Protein AF-A0AA36EX21-F1 (afdb_monomer)

Sequence (220 aa):
MLARSVGDKVACRFPEVSVANHKTIRIAELQQPGSLLVAGTITVASTYAMEAPSMSSNMPIEITSHKEKVPVLKLVNLSKMLYFSVYNYFLAVVLYLITTKCSTTFAPGIVPVRCLQCLCDIETSCKPADCYGGDGPITCGYFHISKAFYDACGSPENSWQQCAKDKYCSSKCIHNYMNKYIYKCFEPNCLNFARLHHGGPSGCSNPNTLLFALRYLKIT

Secondary structure (DSSP, 8-state):
-PPPP--------PPP-----SS---------S--------------------------------------GGGHHHHHHHHHHHHHHHHHHHHHHHHHTS---SPPPSSS-HHHHHHHHHHHHSSS-PPPB-SSS--EETTTTEEHHHHHHTT--SS-HHHHHHSHHHHHHHHHHHHHHHGGGSSSS-HHHHHHHHHHGGGTTT-GGGHHHHHGGG---

Organism: Octopus vulgaris (NCBI:txid6645)

Mean predicted aligned error: 16.93 Å

Radius of gyration: 31.19 Å; Cα contacts (8 Å, |Δi|>4): 212; chains: 1; bounding box: 98×42×65 Å

Structure (mmCIF, N/CA/C/O backbone):
data_AF-A0AA36EX21-F1
#
_entry.id   AF-A0AA36EX21-F1
#
loop_
_atom_site.group_PDB
_atom_site.id
_atom_site.type_symbol
_atom_site.label_atom_id
_atom_site.label_alt_id
_atom_site.label_comp_id
_atom_site.label_asym_id
_atom_site.label_entity_id
_atom_site.label_seq_id
_atom_site.pdbx_PDB_ins_code
_atom_site.Cartn_x
_atom_site.Cartn_y
_atom_site.Cartn_z
_atom_site.occupancy
_atom_site.B_iso_or_equiv
_atom_site.auth_seq_id
_atom_site.auth_comp_id
_atom_site.auth_asym_id
_atom_site.auth_atom_id
_atom_site.pdbx_PDB_model_num
ATOM 1 N N . MET A 1 1 ? 19.323 -12.724 28.137 1.00 30.59 1 MET A N 1
ATOM 2 C CA . MET A 1 1 ? 18.515 -13.568 27.231 1.00 30.59 1 MET A CA 1
ATOM 3 C C . MET A 1 1 ? 17.052 -13.240 27.485 1.00 30.59 1 MET A C 1
ATOM 5 O O . MET A 1 1 ? 16.530 -13.641 28.512 1.00 30.59 1 MET A O 1
ATOM 9 N N . LEU A 1 2 ? 16.429 -12.416 26.639 1.00 31.28 2 LEU A N 1
ATOM 10 C CA . LEU A 1 2 ? 15.016 -12.043 26.776 1.00 31.28 2 LEU A CA 1
ATOM 11 C C . LEU A 1 2 ? 14.193 -12.853 25.775 1.00 31.28 2 LEU A C 1
ATOM 13 O O . LEU A 1 2 ? 14.456 -12.822 24.572 1.00 31.28 2 LEU A O 1
ATOM 17 N N . ALA A 1 3 ? 13.235 -13.606 26.310 1.00 28.31 3 ALA A N 1
ATOM 18 C CA . ALA A 1 3 ? 12.306 -14.448 25.580 1.00 28.31 3 ALA A CA 1
ATOM 19 C C . ALA A 1 3 ? 11.463 -13.610 24.605 1.00 28.31 3 ALA A C 1
ATOM 21 O O . ALA A 1 3 ? 10.774 -12.671 25.004 1.00 28.31 3 ALA A O 1
ATOM 22 N N . ARG A 1 4 ? 11.509 -13.953 23.313 1.00 34.44 4 ARG A N 1
ATOM 23 C CA . ARG A 1 4 ? 10.543 -13.460 22.327 1.00 34.44 4 ARG A CA 1
ATOM 24 C C . ARG A 1 4 ? 9.259 -14.268 22.489 1.00 34.44 4 ARG A C 1
ATOM 26 O O . ARG A 1 4 ? 9.266 -15.475 22.275 1.00 34.44 4 ARG A O 1
ATOM 33 N N . SER A 1 5 ? 8.184 -13.582 22.867 1.00 32.38 5 SER A N 1
ATOM 34 C CA . SER A 1 5 ? 6.819 -14.103 22.823 1.00 32.38 5 SER A CA 1
ATOM 35 C C . SER A 1 5 ? 6.514 -14.625 21.415 1.00 32.38 5 SER A C 1
ATOM 37 O O . SER A 1 5 ? 6.582 -13.879 20.433 1.00 32.38 5 SER A O 1
ATOM 39 N N . VAL A 1 6 ? 6.235 -15.924 21.325 1.00 39.34 6 VAL A N 1
ATOM 40 C CA . VAL A 1 6 ? 5.722 -16.598 20.132 1.00 39.34 6 VAL A CA 1
ATOM 41 C C . VAL A 1 6 ? 4.230 -16.284 20.073 1.00 39.34 6 VAL A C 1
ATOM 43 O O . VAL A 1 6 ? 3.405 -17.039 20.570 1.00 39.34 6 VAL A O 1
ATOM 46 N N . GLY A 1 7 ? 3.892 -15.109 19.545 1.00 37.91 7 GLY A N 1
ATOM 47 C CA . GLY A 1 7 ? 2.540 -14.855 19.057 1.00 37.91 7 GLY A CA 1
ATOM 48 C C . GLY A 1 7 ? 2.347 -15.632 17.761 1.00 37.91 7 GLY A C 1
ATOM 49 O O . GLY A 1 7 ? 3.245 -15.613 16.915 1.00 37.91 7 GLY A O 1
ATOM 50 N N . ASP A 1 8 ? 1.218 -16.325 17.642 1.00 37.97 8 ASP A N 1
ATOM 51 C CA . ASP A 1 8 ? 0.809 -17.151 16.505 1.00 37.97 8 ASP A CA 1
ATOM 52 C C . ASP A 1 8 ? 1.097 -16.463 15.164 1.00 37.97 8 ASP A C 1
ATOM 54 O O . ASP A 1 8 ? 0.325 -15.642 14.664 1.00 37.97 8 ASP A O 1
ATOM 58 N N . LYS A 1 9 ? 2.249 -16.779 14.566 1.00 42.06 9 LYS A N 1
ATOM 59 C CA . LYS A 1 9 ? 2.570 -16.334 13.216 1.00 42.06 9 LYS A CA 1
ATOM 60 C C . LYS A 1 9 ? 1.681 -17.130 12.280 1.00 42.06 9 LYS A C 1
ATOM 62 O O . LYS A 1 9 ? 1.929 -18.310 12.046 1.00 42.06 9 LYS A O 1
ATOM 67 N N . VAL A 1 10 ? 0.651 -16.485 11.740 1.00 50.31 10 VAL A N 1
ATOM 68 C CA . VAL A 1 10 ? -0.082 -17.003 10.585 1.00 50.31 10 VAL A CA 1
ATOM 69 C C . VAL A 1 10 ? 0.952 -17.242 9.488 1.00 50.31 10 VAL A C 1
ATOM 71 O O . VAL A 1 10 ? 1.468 -16.306 8.884 1.00 50.31 10 VAL A O 1
ATOM 74 N N . ALA A 1 11 ? 1.322 -18.505 9.277 1.00 52.50 11 ALA A N 1
ATOM 75 C CA . ALA A 1 11 ? 2.324 -18.863 8.290 1.00 52.50 11 ALA A CA 1
ATOM 76 C C . ALA A 1 11 ? 1.851 -18.382 6.912 1.00 52.50 11 ALA A C 1
ATOM 78 O O . ALA A 1 11 ? 0.742 -18.705 6.471 1.00 52.50 11 ALA A O 1
ATOM 79 N N . CYS A 1 12 ? 2.699 -17.647 6.195 1.00 59.25 12 CYS A N 1
ATOM 80 C CA . CYS A 1 12 ? 2.412 -17.115 4.857 1.00 59.25 12 CYS A CA 1
ATOM 81 C C . CYS A 1 12 ? 2.381 -18.182 3.749 1.00 59.25 12 CYS A C 1
ATOM 83 O O . CYS A 1 12 ? 2.417 -17.876 2.560 1.00 59.25 12 CYS A O 1
ATOM 85 N N . ARG A 1 13 ? 2.284 -19.459 4.128 1.00 49.59 13 ARG A N 1
ATOM 86 C CA . ARG A 1 13 ? 2.337 -20.604 3.226 1.00 49.59 13 ARG A CA 1
ATOM 87 C C . ARG A 1 13 ? 1.020 -20.814 2.486 1.00 49.59 13 ARG A C 1
ATOM 89 O O . ARG A 1 13 ? 0.101 -21.445 3.011 1.00 49.59 13 ARG A O 1
ATOM 96 N N . PHE A 1 14 ? 0.915 -20.318 1.262 1.00 52.72 14 PHE A N 1
ATOM 97 C CA . PHE A 1 14 ? -0.187 -20.693 0.376 1.00 52.72 14 PHE A CA 1
ATOM 98 C C . PHE A 1 14 ? -0.118 -22.199 0.056 1.00 52.72 14 PHE A C 1
ATOM 100 O O . PHE A 1 14 ? 0.988 -22.706 -0.144 1.00 52.72 14 PHE A O 1
ATOM 107 N N . PRO A 1 15 ? -1.249 -22.933 0.038 1.00 45.47 15 PRO A N 1
ATOM 108 C CA . PRO A 1 15 ? -1.263 -24.241 -0.604 1.00 45.47 15 PRO A CA 1
ATOM 109 C C . PRO A 1 15 ? -0.895 -24.044 -2.079 1.00 45.47 15 PRO A C 1
ATOM 111 O O . PRO A 1 15 ? -1.308 -23.056 -2.690 1.00 45.47 15 PRO A O 1
ATOM 114 N N . GLU A 1 16 ? -0.077 -24.945 -2.620 1.00 39.97 16 GLU A N 1
ATOM 115 C CA . GLU A 1 16 ? 0.298 -24.932 -4.031 1.00 39.97 16 GLU A CA 1
ATOM 116 C C . GLU A 1 16 ? -0.963 -24.826 -4.894 1.00 39.97 16 GLU A C 1
ATOM 118 O O . GLU A 1 16 ? -1.904 -25.613 -4.754 1.00 39.97 16 GLU A O 1
ATOM 123 N N . VAL A 1 17 ? -0.997 -23.831 -5.781 1.00 41.34 17 VAL A N 1
ATOM 124 C CA . VAL A 1 17 ? -2.005 -23.772 -6.835 1.00 41.34 17 VAL A CA 1
ATOM 125 C C . VAL A 1 17 ? -1.695 -24.936 -7.769 1.00 41.34 17 VAL A C 1
ATOM 127 O O . VAL A 1 17 ? -0.800 -24.851 -8.605 1.00 41.34 17 VAL A O 1
ATOM 130 N N . SER A 1 18 ? -2.407 -26.051 -7.602 1.00 31.53 18 SER A N 1
ATOM 131 C CA . SER A 1 18 ? -2.458 -27.081 -8.633 1.00 31.53 18 SER A CA 1
ATOM 132 C C . SER A 1 18 ? -3.037 -26.434 -9.883 1.00 31.53 18 SER A C 1
ATOM 134 O O . SER A 1 18 ? -4.201 -26.034 -9.902 1.00 31.53 18 SER A O 1
ATOM 136 N N . VAL A 1 19 ? -2.209 -26.299 -10.917 1.00 37.47 19 VAL A N 1
ATOM 137 C CA . VAL A 1 19 ? -2.640 -25.921 -12.262 1.00 37.47 19 VAL A CA 1
ATOM 138 C C . VAL A 1 19 ? -3.542 -27.045 -12.771 1.00 37.47 19 VAL A C 1
ATOM 140 O O . VAL A 1 19 ? -3.084 -28.029 -13.347 1.00 37.47 19 VAL A O 1
ATOM 143 N N . ALA A 1 20 ? -4.839 -26.943 -12.486 1.00 35.56 20 ALA A N 1
ATOM 144 C CA . ALA A 1 20 ? -5.837 -27.822 -13.064 1.00 35.56 20 ALA A CA 1
ATOM 145 C C . ALA A 1 20 ? -6.013 -27.422 -14.531 1.00 35.56 20 ALA A C 1
ATOM 147 O O . ALA A 1 20 ? -6.373 -26.289 -14.852 1.00 35.56 20 ALA A O 1
ATOM 148 N N . ASN A 1 21 ? -5.709 -28.370 -15.413 1.00 34.56 21 ASN A N 1
ATOM 149 C CA . ASN A 1 21 ? -5.856 -28.241 -16.851 1.00 34.56 21 ASN A CA 1
ATOM 150 C C . ASN A 1 21 ? -7.225 -27.672 -17.250 1.00 34.56 21 ASN A C 1
ATOM 152 O O . ASN A 1 21 ? -8.275 -28.021 -16.716 1.00 34.56 21 ASN A O 1
ATOM 156 N N . HIS A 1 22 ? -7.164 -26.812 -18.256 1.00 45.03 22 HIS A N 1
ATOM 157 C CA . HIS A 1 22 ? -8.245 -26.112 -18.926 1.00 45.03 22 HIS A CA 1
ATOM 158 C C . HIS A 1 22 ? -9.443 -27.022 -19.274 1.00 45.03 22 HIS A C 1
ATOM 160 O O . HIS A 1 22 ? -9.443 -27.662 -20.324 1.00 45.03 22 HIS A O 1
ATOM 166 N N . LYS A 1 23 ? -10.489 -27.060 -18.433 1.00 42.84 23 LYS A N 1
ATOM 167 C CA . LYS A 1 23 ? -11.890 -27.295 -18.843 1.00 42.84 23 LYS A CA 1
ATOM 168 C C . LYS A 1 23 ? -12.862 -27.110 -17.671 1.00 42.84 23 LYS A C 1
ATOM 170 O O . LYS A 1 23 ? -12.904 -27.912 -16.748 1.00 42.84 23 LYS A O 1
ATOM 175 N N . THR A 1 24 ? -13.734 -26.113 -17.824 1.00 33.34 24 THR A N 1
ATOM 176 C CA . THR A 1 24 ? -14.962 -25.865 -17.042 1.00 33.34 24 THR A CA 1
ATOM 177 C C . THR A 1 24 ? -14.760 -25.205 -15.675 1.00 33.34 24 THR A C 1
ATOM 179 O O . THR A 1 24 ? -14.586 -25.860 -14.653 1.00 33.34 24 THR A O 1
ATOM 182 N N . ILE A 1 25 ? -14.895 -23.877 -15.651 1.00 30.78 25 ILE A N 1
ATOM 183 C CA . ILE A 1 25 ? -15.153 -23.116 -14.425 1.00 30.78 25 ILE A CA 1
ATOM 184 C C . ILE A 1 25 ? -16.620 -23.360 -14.052 1.00 30.78 25 ILE A C 1
ATOM 186 O O . ILE A 1 25 ? -17.522 -22.816 -14.686 1.00 30.78 25 ILE A O 1
ATOM 190 N N . ARG A 1 26 ? -16.874 -24.188 -13.033 1.00 34.84 26 ARG A N 1
ATOM 191 C CA . ARG A 1 26 ? -18.088 -24.039 -12.223 1.00 34.84 26 ARG A CA 1
ATOM 192 C C . ARG A 1 26 ? -17.761 -23.050 -11.115 1.00 34.84 26 ARG A C 1
ATOM 194 O O . ARG A 1 26 ? -16.785 -23.234 -10.393 1.00 34.84 26 ARG A O 1
ATOM 201 N N . ILE A 1 27 ? -18.566 -22.001 -11.016 1.00 35.75 27 ILE A N 1
ATOM 202 C CA . ILE A 1 27 ? -18.523 -21.044 -9.916 1.00 35.75 27 ILE A CA 1
ATOM 203 C C . ILE A 1 27 ? -18.909 -21.832 -8.661 1.00 35.75 27 ILE A C 1
ATOM 205 O O . ILE A 1 27 ? -20.061 -22.231 -8.509 1.00 35.75 27 ILE A O 1
ATOM 209 N N . ALA A 1 28 ? -17.926 -22.148 -7.820 1.00 36.38 28 ALA A N 1
ATOM 210 C CA . ALA A 1 28 ? -18.184 -22.663 -6.488 1.00 36.38 28 ALA A CA 1
ATOM 211 C C . ALA A 1 28 ? -18.550 -21.470 -5.604 1.00 36.38 28 ALA A C 1
ATOM 213 O O . ALA A 1 28 ? -17.728 -20.600 -5.319 1.00 36.38 28 ALA A O 1
ATOM 214 N N . GLU A 1 29 ? -19.822 -21.432 -5.240 1.00 36.56 29 GLU A N 1
ATOM 215 C CA . GLU A 1 29 ? -20.428 -20.507 -4.301 1.00 36.56 29 GLU A CA 1
ATOM 216 C C . GLU A 1 29 ? -19.738 -20.634 -2.935 1.00 36.56 29 GLU A C 1
ATOM 218 O O . GLU A 1 29 ? -19.872 -21.637 -2.234 1.00 36.56 29 GLU A O 1
ATOM 223 N N . LEU A 1 30 ? -18.946 -19.624 -2.565 1.00 36.34 30 LEU A N 1
ATOM 224 C CA . LEU A 1 30 ? -18.442 -19.474 -1.202 1.00 36.34 30 LEU A CA 1
ATOM 225 C C . LEU A 1 30 ? -19.582 -18.936 -0.337 1.00 36.34 30 LEU A C 1
ATOM 227 O O . LEU A 1 30 ? -19.727 -17.734 -0.125 1.00 36.34 30 LEU A O 1
ATOM 231 N N . GLN A 1 31 ? -20.399 -19.865 0.146 1.00 31.84 31 GLN A N 1
ATOM 232 C CA . GLN A 1 31 ? -21.401 -19.629 1.171 1.00 31.84 31 GLN A CA 1
ATOM 233 C C . GLN A 1 31 ? -20.703 -19.221 2.475 1.00 31.84 31 GLN A C 1
ATOM 235 O O . GLN A 1 31 ? -20.061 -20.034 3.141 1.00 31.84 31 GLN A O 1
ATOM 240 N N . GLN A 1 32 ? -20.803 -17.941 2.835 1.00 37.25 32 GLN A N 1
ATOM 241 C CA . GLN A 1 32 ? -20.424 -17.466 4.164 1.00 37.25 32 GLN A CA 1
ATOM 242 C C . GLN A 1 32 ? -21.483 -17.927 5.183 1.00 37.25 32 GLN A C 1
ATOM 244 O O . GLN A 1 32 ? -22.674 -17.694 4.959 1.00 37.25 32 GLN A O 1
ATOM 249 N N . PRO A 1 33 ? -21.107 -18.559 6.309 1.00 36.28 33 PRO A N 1
ATOM 250 C CA . PRO A 1 33 ? -22.052 -18.859 7.372 1.00 36.28 33 PRO A CA 1
ATOM 251 C C . PRO A 1 33 ? -22.258 -17.615 8.246 1.00 36.28 33 PRO A C 1
ATOM 253 O O . PRO A 1 33 ? -21.310 -17.106 8.840 1.00 36.28 33 PRO A O 1
ATOM 256 N N . GLY A 1 34 ? -23.506 -17.155 8.363 1.00 42.19 34 GLY A N 1
ATOM 257 C CA . GLY A 1 34 ? -23.911 -16.225 9.423 1.00 42.19 34 GLY A CA 1
ATOM 258 C C . GLY A 1 34 ? -24.397 -14.854 8.958 1.00 42.19 34 GLY A C 1
ATOM 259 O O . GLY A 1 34 ? -23.843 -13.831 9.342 1.00 42.19 34 GLY A O 1
ATOM 260 N N . SER A 1 35 ? -25.486 -14.809 8.194 1.00 34.72 35 SER A N 1
ATOM 261 C CA . SER A 1 35 ? -26.349 -13.624 8.143 1.00 34.72 35 SER A CA 1
ATOM 262 C C . SER A 1 35 ? -27.794 -14.066 8.311 1.00 34.72 35 SER A C 1
ATOM 264 O O . SER A 1 35 ? -28.392 -14.672 7.427 1.00 34.72 35 SER A O 1
ATOM 266 N N . LEU A 1 36 ? -28.323 -13.809 9.506 1.00 34.38 36 LEU A N 1
ATOM 267 C CA . LEU A 1 36 ? -29.725 -13.984 9.846 1.00 34.38 36 LEU A CA 1
ATOM 268 C C . LEU A 1 36 ? -30.518 -12.904 9.094 1.00 34.38 36 LEU A C 1
ATOM 270 O O . LEU A 1 36 ? -30.628 -11.768 9.548 1.00 34.38 36 LEU A O 1
ATOM 274 N N . LEU A 1 37 ? -31.017 -13.242 7.906 1.00 34.47 37 LEU A N 1
ATOM 275 C CA . LEU A 1 37 ? -31.973 -12.419 7.171 1.00 34.47 37 LEU A CA 1
ATOM 276 C C . LEU A 1 37 ? -33.312 -12.451 7.917 1.00 34.47 37 LEU A C 1
ATOM 278 O O . LEU A 1 37 ? -34.100 -13.384 7.777 1.00 34.47 37 LEU A O 1
ATOM 282 N N . VAL A 1 38 ? -33.568 -11.422 8.723 1.00 41.84 38 VAL A N 1
ATOM 283 C CA . VAL A 1 38 ? -34.919 -11.106 9.192 1.00 41.84 38 VAL A CA 1
ATOM 284 C C . VAL A 1 38 ? -35.674 -10.530 7.998 1.00 41.84 38 VAL A C 1
ATOM 286 O O . VAL A 1 38 ? -35.490 -9.374 7.622 1.00 41.84 38 VAL A O 1
ATOM 289 N N . ALA A 1 39 ? -36.501 -11.361 7.368 1.00 37.62 39 ALA A N 1
ATOM 290 C CA . ALA A 1 39 ? -37.467 -10.925 6.374 1.00 37.62 39 ALA A CA 1
ATOM 291 C C . ALA A 1 39 ? -38.568 -10.116 7.079 1.00 37.62 39 ALA A C 1
ATOM 293 O O . ALA A 1 39 ? -39.482 -10.675 7.677 1.00 37.62 39 ALA A O 1
ATOM 294 N N . GLY A 1 40 ? -38.448 -8.789 7.047 1.00 36.88 40 GLY A N 1
ATOM 295 C CA . GLY A 1 40 ? -39.496 -7.862 7.459 1.00 36.88 40 GLY A CA 1
ATOM 296 C C . GLY A 1 40 ? -40.150 -7.239 6.232 1.00 36.88 40 GLY A C 1
ATOM 297 O O . GLY A 1 40 ? -39.589 -6.337 5.618 1.00 36.88 40 GLY A O 1
ATOM 298 N N . THR A 1 41 ? -41.339 -7.708 5.866 1.00 39.28 41 THR A N 1
ATOM 299 C CA . THR A 1 41 ? -42.228 -7.007 4.935 1.00 39.28 41 THR A CA 1
ATOM 300 C C . THR A 1 41 ? -42.853 -5.814 5.652 1.00 39.28 41 THR A C 1
ATOM 302 O O . THR A 1 41 ? -43.688 -5.993 6.536 1.00 39.28 41 THR A O 1
ATOM 305 N N . ILE A 1 42 ? -42.460 -4.597 5.273 1.00 36.53 42 ILE A N 1
ATOM 306 C CA . ILE A 1 42 ? -43.152 -3.366 5.667 1.00 36.53 42 ILE A CA 1
ATOM 307 C C . ILE A 1 42 ? -44.088 -2.984 4.519 1.00 36.53 42 ILE A C 1
ATOM 309 O O . ILE A 1 42 ? -43.678 -2.378 3.533 1.00 36.53 42 ILE A O 1
ATOM 313 N N . THR A 1 43 ? -45.360 -3.349 4.642 1.00 39.84 43 THR A N 1
ATOM 314 C CA . THR A 1 43 ? -46.451 -2.736 3.877 1.00 39.84 43 THR A CA 1
ATOM 315 C C . THR A 1 43 ? -46.930 -1.505 4.634 1.00 39.84 43 THR A C 1
ATOM 317 O O . THR A 1 43 ? -47.549 -1.633 5.689 1.00 39.84 43 THR A O 1
ATOM 320 N N . VAL A 1 44 ? -46.657 -0.312 4.103 1.00 39.12 44 VAL A N 1
ATOM 321 C CA . VAL A 1 44 ? -47.295 0.928 4.565 1.00 39.12 44 VAL A CA 1
ATOM 322 C C . VAL A 1 44 ? -48.488 1.185 3.650 1.00 39.12 44 VAL A C 1
ATOM 324 O O . VAL A 1 44 ? -48.324 1.613 2.510 1.00 39.12 44 VAL A O 1
ATOM 327 N N . ALA A 1 45 ? -49.689 0.854 4.121 1.00 42.31 45 ALA A N 1
ATOM 328 C CA . ALA A 1 45 ? -50.928 1.219 3.448 1.00 42.31 45 ALA A CA 1
ATOM 329 C C . ALA A 1 45 ? -51.281 2.668 3.805 1.00 42.31 45 ALA A C 1
ATOM 331 O O . ALA A 1 45 ? -51.379 3.029 4.977 1.00 42.31 45 ALA A O 1
ATOM 332 N N . SER A 1 46 ? -51.456 3.489 2.773 1.00 48.72 46 SER A N 1
ATOM 333 C CA . SER A 1 46 ? -52.035 4.824 2.856 1.00 48.72 46 SER A CA 1
ATOM 334 C C . SER A 1 46 ? -53.507 4.718 2.471 1.00 48.72 46 SER A C 1
ATOM 336 O O . SER A 1 46 ? -53.805 4.347 1.341 1.00 48.72 46 SER A O 1
ATOM 338 N N . THR A 1 47 ? -54.413 5.046 3.390 1.00 46.25 47 THR A N 1
ATOM 339 C CA . THR A 1 47 ? -55.801 5.406 3.070 1.00 46.25 47 THR A CA 1
ATOM 340 C C . THR A 1 47 ? -56.310 6.382 4.121 1.00 46.25 47 THR A C 1
ATOM 342 O O . THR A 1 47 ? -56.528 6.016 5.275 1.00 46.25 47 THR A O 1
ATOM 345 N N . TYR A 1 48 ? -56.491 7.630 3.704 1.00 52.66 48 TYR A N 1
ATOM 346 C CA . TYR A 1 48 ? -57.321 8.608 4.392 1.00 52.66 48 TYR A CA 1
ATOM 347 C C . TYR A 1 48 ? -58.770 8.358 3.965 1.00 52.66 48 TYR A C 1
ATOM 349 O O . TYR A 1 48 ? -59.050 8.314 2.769 1.00 52.66 48 TYR A O 1
ATOM 357 N N . ALA A 1 49 ? -59.681 8.216 4.922 1.00 43.09 49 ALA A N 1
ATOM 358 C CA . ALA A 1 49 ? -61.115 8.305 4.685 1.00 43.09 49 ALA A CA 1
ATOM 359 C C . ALA A 1 49 ? -61.741 9.044 5.870 1.00 43.09 49 ALA A C 1
ATOM 361 O O . ALA A 1 49 ? -61.587 8.647 7.024 1.00 43.09 49 ALA A O 1
ATOM 362 N N . MET A 1 50 ? -62.364 10.177 5.559 1.00 47.66 50 MET A N 1
ATOM 363 C CA . MET A 1 50 ? -63.133 11.001 6.479 1.00 47.66 50 MET A CA 1
ATOM 364 C C . MET A 1 50 ? -64.573 10.501 6.446 1.00 47.66 50 MET A C 1
ATOM 366 O O . MET A 1 50 ? -65.170 10.486 5.376 1.00 47.66 50 MET A O 1
ATOM 370 N N . GLU A 1 51 ? -65.143 10.165 7.599 1.00 48.34 51 GLU A N 1
ATOM 371 C CA . GLU A 1 51 ? -66.592 10.044 7.748 1.00 48.34 51 GLU A CA 1
ATOM 372 C C . GLU A 1 51 ? -66.989 10.423 9.177 1.00 48.34 51 GLU A C 1
ATOM 374 O O . GLU A 1 51 ? -66.526 9.847 10.161 1.00 48.34 51 GLU A O 1
ATOM 379 N N . ALA A 1 52 ? -67.805 11.470 9.272 1.00 53.34 52 ALA A N 1
ATOM 380 C CA . ALA A 1 52 ? -68.413 11.949 10.500 1.00 53.34 52 ALA A CA 1
ATOM 381 C C . ALA A 1 52 ? -69.770 11.264 10.698 1.00 53.34 52 ALA A C 1
ATOM 383 O O . ALA A 1 52 ? -70.539 11.176 9.738 1.00 53.34 52 ALA A O 1
ATOM 384 N N . PRO A 1 53 ? -70.123 10.888 11.938 1.00 52.44 53 PRO A N 1
ATOM 385 C CA . PRO A 1 53 ? -71.525 10.808 12.311 1.00 52.44 53 PRO A CA 1
ATOM 386 C C . PRO A 1 53 ? -71.891 11.756 13.457 1.00 52.44 53 PRO A C 1
ATOM 388 O O . PRO A 1 53 ? -71.197 11.923 14.458 1.00 52.44 53 PRO A O 1
ATOM 391 N N . SER A 1 54 ? -73.053 12.347 13.225 1.00 53.16 54 SER A N 1
ATOM 392 C CA . SER A 1 54 ? -73.936 13.162 14.046 1.00 53.16 54 SER A CA 1
ATOM 393 C C . SER A 1 54 ? -74.007 12.874 15.550 1.00 53.16 54 SER A C 1
ATOM 395 O O . SER A 1 54 ? -74.172 11.746 16.008 1.00 53.16 54 SER A O 1
ATOM 397 N N . MET A 1 55 ? -74.054 13.998 16.260 1.00 46.31 55 MET A N 1
ATOM 398 C CA . MET A 1 55 ? -74.489 14.250 17.630 1.00 46.31 55 MET A CA 1
ATOM 399 C C . MET A 1 55 ? -75.867 13.628 17.942 1.00 46.31 55 MET A C 1
ATOM 401 O O . MET A 1 55 ? -76.829 13.873 17.216 1.00 46.31 55 MET A O 1
ATOM 405 N N . SER A 1 56 ? -75.981 12.885 19.048 1.00 48.62 56 SER A N 1
ATOM 406 C CA . SER A 1 56 ? -77.266 12.565 19.684 1.00 48.62 56 SER A CA 1
ATOM 407 C C . SER A 1 56 ? -77.133 12.621 21.204 1.00 48.62 56 SER A C 1
ATOM 409 O O . SER A 1 56 ? -76.147 12.182 21.791 1.00 48.62 56 SER A O 1
ATOM 411 N N . SER A 1 57 ? -78.121 13.276 21.795 1.00 61.28 57 SER A N 1
ATOM 412 C CA . SER A 1 57 ? -78.204 13.805 23.148 1.00 61.28 57 SER A CA 1
ATOM 413 C C . SER A 1 57 ? -78.635 12.775 24.193 1.00 61.28 57 SER A C 1
ATOM 415 O O . SER A 1 57 ? -79.461 11.914 23.905 1.00 61.28 57 SER A O 1
ATOM 417 N N . ASN A 1 58 ? -78.210 13.045 25.432 1.00 59.25 58 ASN A N 1
ATOM 418 C CA . ASN A 1 58 ? -78.743 12.580 26.721 1.00 59.25 58 ASN A CA 1
ATOM 419 C C . ASN A 1 58 ? -78.118 11.313 27.318 1.00 59.25 58 ASN A C 1
ATOM 421 O O . ASN A 1 58 ? -78.520 10.192 27.026 1.00 59.25 58 ASN A O 1
ATOM 425 N N . MET A 1 59 ? -77.238 11.531 28.300 1.00 48.25 59 MET A N 1
ATOM 426 C CA . MET A 1 59 ? -77.025 10.593 29.401 1.00 48.25 59 MET A CA 1
ATOM 427 C C . MET A 1 59 ? -76.931 11.383 30.720 1.00 48.25 59 MET A C 1
ATOM 429 O O . MET A 1 59 ? -76.246 12.409 30.755 1.00 48.25 59 MET A O 1
ATOM 433 N N . PRO A 1 60 ? -77.652 10.976 31.780 1.00 52.16 60 PRO A N 1
ATOM 434 C CA . PRO A 1 60 ? -77.644 11.671 33.059 1.00 52.16 60 PRO A CA 1
ATOM 435 C C . PRO A 1 60 ? -76.291 11.518 33.759 1.00 52.16 60 PRO A C 1
ATOM 437 O O . PRO A 1 60 ? -75.674 10.455 33.760 1.00 52.16 60 PRO A O 1
ATOM 440 N N . ILE A 1 61 ? -75.845 12.621 34.353 1.00 49.28 61 ILE A N 1
ATOM 441 C CA . ILE A 1 61 ? -74.627 12.711 35.150 1.00 49.28 61 ILE A CA 1
ATOM 442 C C . ILE A 1 61 ? -74.940 12.152 36.540 1.00 49.28 61 ILE A C 1
ATOM 444 O O . ILE A 1 61 ? -75.621 12.800 37.332 1.00 49.28 61 ILE A O 1
ATOM 448 N N . GLU A 1 62 ? -74.419 10.967 36.846 1.00 51.19 62 GLU A N 1
ATOM 449 C CA . GLU A 1 62 ? -74.354 10.445 38.210 1.00 51.19 62 GLU A CA 1
ATOM 450 C C . GLU A 1 62 ? -72.971 10.779 38.789 1.00 51.19 62 GLU A C 1
ATOM 452 O O . GLU A 1 62 ? -71.949 10.206 38.412 1.00 51.19 62 GLU A O 1
ATOM 457 N N . ILE A 1 63 ? -72.922 11.788 39.665 1.00 49.81 63 ILE A N 1
ATOM 458 C CA . ILE A 1 63 ? -71.697 12.210 40.355 1.00 49.81 63 ILE A CA 1
ATOM 459 C C . ILE A 1 63 ? -71.481 11.278 41.550 1.00 49.81 63 ILE A C 1
ATOM 461 O O . ILE A 1 63 ? -71.834 11.598 42.684 1.00 49.81 63 ILE A O 1
ATOM 465 N N . THR A 1 64 ? -70.868 10.122 41.315 1.00 55.72 64 THR A N 1
ATOM 466 C CA . THR A 1 64 ? -70.263 9.342 42.399 1.00 55.72 64 THR A CA 1
ATOM 467 C C . THR A 1 64 ? -68.878 9.903 42.699 1.00 55.72 64 THR A C 1
ATOM 469 O O . THR A 1 64 ? -67.926 9.719 41.940 1.00 55.72 64 THR A O 1
ATOM 472 N N . SER A 1 65 ? -68.772 10.611 43.824 1.00 52.31 65 SER A N 1
ATOM 473 C CA . SER A 1 65 ? -67.516 11.076 44.417 1.00 52.31 65 SER A CA 1
ATOM 474 C C . SER A 1 65 ? -66.674 9.881 44.874 1.00 52.31 65 SER A C 1
ATOM 476 O O . SER A 1 65 ? -66.725 9.452 46.027 1.00 52.31 65 SER A O 1
ATOM 478 N N . HIS A 1 66 ? -65.886 9.324 43.957 1.00 47.53 66 HIS A N 1
ATOM 479 C CA . HIS A 1 66 ? -64.793 8.431 44.307 1.00 47.53 66 HIS A CA 1
ATOM 480 C C . HIS A 1 66 ? -63.539 9.274 44.541 1.00 47.53 66 HIS A C 1
ATOM 482 O O . HIS A 1 66 ? -62.948 9.825 43.616 1.00 47.53 66 HIS A O 1
ATOM 488 N N . LYS A 1 67 ? -63.120 9.371 45.810 1.00 53.53 67 LYS A N 1
ATOM 489 C CA . LYS A 1 67 ? -61.761 9.788 46.182 1.00 53.53 67 LYS A CA 1
ATOM 490 C C . LYS A 1 67 ? -60.777 8.764 45.618 1.00 53.53 67 LYS A C 1
ATOM 492 O O . LYS A 1 67 ? -60.400 7.808 46.295 1.00 53.53 67 LYS A O 1
ATOM 497 N N . GLU A 1 68 ? -60.368 8.957 44.373 1.00 56.25 68 GLU A N 1
ATOM 498 C CA . GLU A 1 68 ? -59.288 8.190 43.781 1.00 56.25 68 GLU A CA 1
ATOM 499 C C . GLU A 1 68 ? -57.975 8.653 44.419 1.00 56.25 68 GL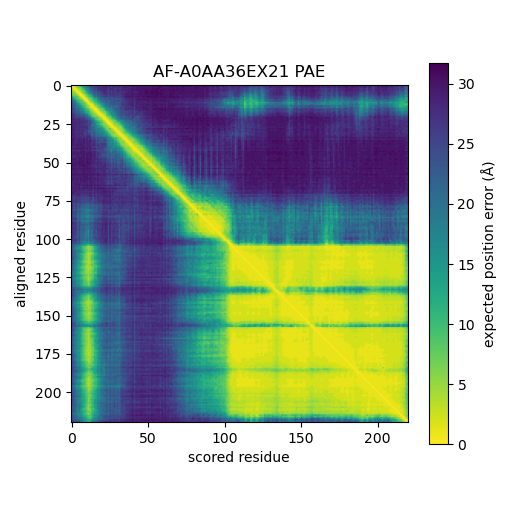U A C 1
ATOM 501 O O . GLU A 1 68 ? -57.512 9.782 44.242 1.00 56.25 68 GLU A O 1
ATOM 506 N N . LYS A 1 69 ? -57.391 7.784 45.249 1.00 55.47 69 LYS A N 1
ATOM 507 C CA . LYS A 1 69 ? -56.019 7.952 45.724 1.00 55.47 69 LYS A CA 1
ATOM 508 C C . LYS A 1 69 ? -55.118 7.909 44.496 1.00 55.47 69 LYS A C 1
ATOM 510 O O . LYS A 1 69 ? -54.882 6.834 43.952 1.00 55.47 69 LYS A O 1
ATOM 515 N N . VAL A 1 70 ? -54.612 9.069 44.082 1.00 59.25 70 VAL A N 1
ATOM 516 C CA . VAL A 1 70 ? -53.599 9.178 43.028 1.00 59.25 70 VAL A CA 1
ATOM 517 C C . VAL A 1 70 ? -52.458 8.210 43.366 1.00 59.25 70 VAL A C 1
ATOM 519 O O . VAL A 1 70 ? -51.844 8.347 44.431 1.00 59.25 70 VAL A O 1
ATOM 522 N N . PRO A 1 71 ? -52.162 7.209 42.517 1.00 54.78 71 PRO A N 1
ATOM 523 C CA . PRO A 1 71 ? -51.106 6.258 42.802 1.00 54.78 71 PRO A CA 1
ATOM 524 C C . PRO A 1 71 ? -49.758 6.961 42.624 1.00 54.78 71 PRO A C 1
ATOM 526 O O . PRO A 1 71 ? -49.196 7.019 41.530 1.00 54.78 71 PRO A O 1
ATOM 529 N N . VAL A 1 72 ? -49.203 7.445 4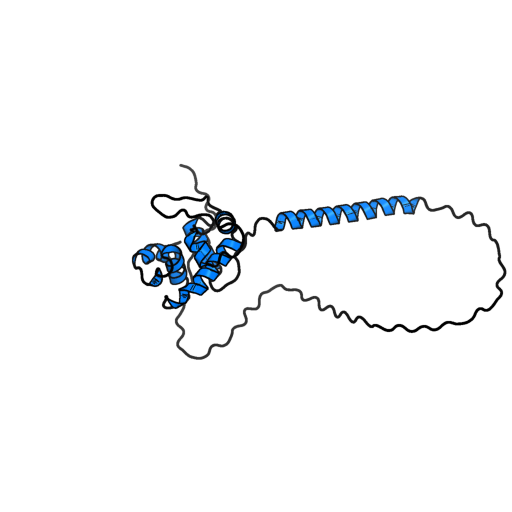3.738 1.00 55.28 72 VAL A N 1
ATOM 530 C CA . VAL A 1 72 ? -47.828 7.971 43.876 1.00 55.28 72 VAL A CA 1
ATOM 531 C C . VAL A 1 72 ? -46.777 6.971 43.344 1.00 55.28 72 VAL A C 1
ATOM 533 O O . VAL A 1 72 ? -45.658 7.341 42.999 1.00 55.28 72 VAL A O 1
ATOM 536 N N . LEU A 1 73 ? -47.164 5.705 43.162 1.00 50.06 73 LEU A N 1
ATOM 537 C CA . LEU A 1 73 ? -46.358 4.630 42.588 1.00 50.06 73 LEU A CA 1
ATOM 538 C C . LEU A 1 73 ? -46.010 4.801 41.089 1.00 50.06 73 LEU A C 1
ATOM 540 O O . LEU A 1 73 ? -45.036 4.206 40.633 1.00 50.06 73 LEU A O 1
ATOM 544 N N . LYS A 1 74 ? -46.748 5.612 40.308 1.00 51.88 74 LYS A N 1
ATOM 545 C CA . LYS A 1 74 ? -46.455 5.818 38.868 1.00 51.88 74 LYS A CA 1
ATOM 546 C C . LYS A 1 74 ? -45.288 6.783 38.603 1.00 51.88 74 LYS A C 1
ATOM 548 O O . LYS A 1 74 ? -44.571 6.607 37.620 1.00 51.88 74 LYS A O 1
ATOM 553 N N . LEU A 1 75 ? -45.049 7.759 39.482 1.00 53.34 75 LEU A N 1
ATOM 554 C CA . LEU A 1 75 ? -44.002 8.779 39.295 1.00 53.34 75 LEU A CA 1
ATOM 555 C C . LEU A 1 75 ? -42.582 8.221 39.484 1.00 53.34 75 LEU A C 1
ATOM 557 O O . LEU A 1 75 ? -41.665 8.604 38.761 1.00 53.34 75 LEU A O 1
ATOM 561 N N . VAL A 1 76 ? -42.404 7.263 40.398 1.00 55.91 76 VAL A N 1
ATOM 562 C CA . VAL A 1 76 ? -41.091 6.648 40.680 1.00 55.91 76 VAL A CA 1
ATOM 563 C C . VAL A 1 76 ? -40.635 5.706 39.553 1.00 55.91 76 VAL A C 1
ATOM 565 O O . VAL A 1 76 ? -39.446 5.430 39.411 1.00 55.91 76 VAL A O 1
ATOM 568 N N . ASN A 1 77 ? -41.572 5.211 38.738 1.00 59.00 77 ASN A N 1
ATOM 569 C CA . ASN A 1 77 ? -41.273 4.334 37.604 1.00 59.00 77 ASN A CA 1
ATOM 570 C C . ASN A 1 77 ? -40.889 5.116 36.339 1.00 59.00 77 ASN A C 1
ATOM 572 O O . ASN A 1 77 ? -40.056 4.651 35.563 1.00 59.00 77 ASN A O 1
ATOM 576 N N . LEU A 1 78 ? -41.434 6.323 36.153 1.00 60.88 78 LEU A N 1
ATOM 577 C CA . LEU A 1 78 ? -41.143 7.157 34.984 1.00 60.88 78 LEU A CA 1
ATOM 578 C C . LEU A 1 78 ? -39.702 7.695 35.005 1.00 60.88 78 LEU A C 1
ATOM 580 O O . LEU A 1 78 ? -39.020 7.685 33.984 1.00 60.88 78 LEU A O 1
ATOM 584 N N . SER A 1 79 ? -39.204 8.093 36.179 1.00 68.19 79 SER A N 1
ATOM 585 C CA . SER A 1 79 ? -37.823 8.566 36.343 1.00 68.19 79 SER A CA 1
ATOM 586 C C . SER A 1 79 ? -36.793 7.462 36.089 1.00 68.19 79 SER A C 1
ATOM 588 O O . SER A 1 79 ? -35.786 7.703 35.427 1.00 68.19 79 SER A O 1
ATOM 590 N N . LYS A 1 80 ? -37.067 6.229 36.536 1.00 72.00 80 LYS A N 1
ATOM 591 C CA . LYS A 1 80 ? -36.219 5.061 36.252 1.00 72.00 80 LYS A CA 1
ATOM 592 C C . LYS A 1 80 ? -36.208 4.722 34.760 1.00 72.00 80 LYS A C 1
ATOM 594 O O . LYS A 1 80 ? -35.140 4.496 34.205 1.00 72.00 80 LYS A O 1
ATOM 599 N N . MET A 1 81 ? -37.367 4.745 34.100 1.00 69.38 81 MET A N 1
ATOM 600 C CA . MET A 1 81 ? -37.490 4.482 32.658 1.00 69.38 81 MET A CA 1
ATOM 601 C C . MET A 1 81 ? -36.716 5.503 31.810 1.00 69.38 81 MET A C 1
ATOM 603 O O . MET A 1 81 ? -35.985 5.123 30.896 1.00 69.38 81 MET A O 1
ATOM 607 N N . LEU A 1 82 ? -36.804 6.792 32.153 1.00 78.00 82 LEU A N 1
ATOM 608 C CA . LEU A 1 82 ? -36.038 7.847 31.481 1.00 78.00 82 LEU A CA 1
ATOM 609 C C . LEU A 1 82 ? -34.532 7.703 31.731 1.00 78.00 82 LEU A C 1
ATOM 611 O O . LEU A 1 82 ? -33.739 7.847 30.803 1.00 78.00 82 LEU A O 1
ATOM 615 N N . TYR A 1 83 ? -34.134 7.348 32.954 1.00 82.25 83 TYR A N 1
ATOM 616 C CA . TYR A 1 83 ? -32.733 7.121 33.303 1.00 82.25 83 TYR A CA 1
ATOM 617 C C . TYR A 1 83 ? -32.114 5.958 32.514 1.00 82.25 83 TYR A C 1
ATOM 619 O O . TYR A 1 83 ? -31.040 6.112 31.933 1.00 82.25 83 TYR A O 1
ATOM 627 N N . PHE A 1 84 ? -32.814 4.822 32.409 1.00 79.19 84 PHE A N 1
ATOM 628 C CA . PHE A 1 84 ? -32.373 3.699 31.576 1.00 79.19 84 PHE A CA 1
ATOM 629 C C . PHE A 1 84 ? -32.277 4.084 30.095 1.00 79.19 84 PHE A C 1
ATOM 631 O O . PHE A 1 84 ? -31.321 3.696 29.428 1.00 79.19 84 PHE A O 1
ATOM 638 N N . SER A 1 85 ? -33.223 4.865 29.569 1.00 83.88 85 SER A N 1
ATOM 639 C CA . SER A 1 85 ? -33.191 5.307 28.169 1.00 83.88 85 SER A CA 1
ATOM 640 C C . SER A 1 85 ? -31.986 6.205 27.870 1.00 83.88 85 SER A C 1
ATOM 642 O O . SER A 1 85 ? -31.289 5.993 26.879 1.00 83.88 85 SER A O 1
ATOM 644 N N . VAL A 1 86 ? -31.716 7.190 28.731 1.00 87.62 86 VAL A N 1
ATOM 645 C CA . VAL A 1 86 ? -30.579 8.112 28.569 1.00 87.62 86 VAL A CA 1
ATOM 646 C C . VAL A 1 86 ? -29.252 7.368 28.715 1.00 87.62 86 VAL A C 1
ATOM 648 O O . VAL A 1 86 ? -28.332 7.601 27.934 1.00 87.62 86 VAL A O 1
ATOM 651 N N . TYR A 1 87 ? -29.166 6.425 29.656 1.00 90.19 87 TYR A N 1
ATOM 652 C CA . TYR A 1 87 ? -27.980 5.594 29.849 1.00 90.19 87 TYR A CA 1
ATOM 653 C C . TYR A 1 87 ? -27.680 4.714 28.631 1.00 90.19 87 TYR A C 1
ATOM 655 O O . TYR A 1 87 ? -26.553 4.712 28.143 1.00 90.19 87 TYR A O 1
ATOM 663 N N . ASN A 1 88 ? -28.684 4.017 28.090 1.00 86.88 88 ASN A N 1
ATOM 664 C CA . ASN A 1 88 ? -28.507 3.187 26.895 1.00 86.88 88 ASN A CA 1
ATOM 665 C C . ASN A 1 88 ? -28.134 4.023 25.662 1.00 86.88 88 ASN A C 1
ATOM 667 O O . ASN A 1 88 ? -27.282 3.607 24.880 1.00 86.88 88 ASN A O 1
ATOM 671 N N . TYR A 1 89 ? -28.715 5.219 25.510 1.00 91.25 89 TYR A N 1
ATOM 672 C CA . TYR A 1 89 ? -28.343 6.145 24.439 1.00 91.25 89 TYR A CA 1
ATOM 673 C C . TYR A 1 89 ? -26.890 6.618 24.571 1.00 91.25 89 TYR A C 1
ATOM 675 O O . TYR A 1 89 ? -26.125 6.559 23.611 1.00 91.25 89 TYR A O 1
ATOM 683 N N . PHE A 1 90 ? -26.477 7.025 25.773 1.00 89.12 90 PHE A N 1
ATOM 684 C CA . PHE A 1 90 ? -25.100 7.431 26.040 1.00 89.12 90 PHE A CA 1
ATOM 685 C C . PHE A 1 90 ? -24.112 6.280 25.793 1.00 89.12 90 PHE A C 1
ATOM 687 O O . PHE A 1 90 ? -23.081 6.476 25.154 1.00 89.12 90 PHE A O 1
ATOM 694 N N . LEU A 1 91 ? -24.456 5.063 26.224 1.00 89.25 91 LEU A N 1
ATOM 695 C CA . LEU A 1 91 ? -23.657 3.860 25.995 1.00 89.25 91 LEU A CA 1
ATOM 696 C C . LEU A 1 91 ? -23.522 3.542 24.496 1.00 89.25 91 LEU A C 1
ATOM 698 O O . LEU A 1 91 ? -22.421 3.252 24.032 1.00 89.25 91 LEU A O 1
ATOM 702 N N . ALA A 1 92 ? -24.603 3.666 23.720 1.00 88.56 92 ALA A N 1
ATOM 703 C CA . ALA A 1 92 ? -24.582 3.480 22.270 1.00 88.56 92 ALA A CA 1
ATOM 704 C C . ALA A 1 92 ? -23.689 4.512 21.558 1.00 88.56 92 ALA A C 1
ATOM 706 O O . ALA A 1 92 ? -22.892 4.143 20.695 1.00 88.56 92 ALA A O 1
ATOM 707 N N . VAL A 1 93 ? -23.761 5.789 21.951 1.00 89.56 93 VAL A N 1
ATOM 708 C CA . VAL A 1 93 ? -22.904 6.853 21.400 1.00 89.56 93 VAL A CA 1
ATOM 709 C C . VAL A 1 93 ? -21.433 6.596 21.732 1.00 89.56 93 VAL A C 1
ATOM 711 O O . VAL A 1 93 ? -20.583 6.693 20.851 1.00 89.56 93 VAL A O 1
ATOM 714 N N . VAL A 1 94 ? -21.116 6.211 22.970 1.00 86.69 94 VAL A N 1
ATOM 715 C CA . VAL A 1 94 ? -19.740 5.883 23.374 1.00 86.69 94 VAL A CA 1
ATOM 716 C C . VAL A 1 94 ? -19.204 4.688 22.581 1.00 86.69 94 VAL A C 1
ATOM 718 O O . VAL A 1 94 ? -18.111 4.775 22.027 1.00 86.69 94 VAL A O 1
ATOM 721 N N . LEU A 1 95 ? -19.974 3.606 22.433 1.00 82.62 95 LEU A N 1
ATOM 722 C CA . LEU A 1 95 ? -19.578 2.448 21.620 1.00 82.62 95 LEU A CA 1
ATOM 723 C C . LEU A 1 95 ? -19.370 2.813 20.137 1.00 82.62 95 LEU A C 1
ATOM 725 O O . LEU A 1 95 ? -18.409 2.358 19.513 1.00 82.62 95 LEU A O 1
ATOM 729 N N . TYR A 1 96 ? -20.212 3.682 19.578 1.00 81.50 96 TYR A N 1
ATOM 730 C CA . TYR A 1 96 ? -20.055 4.191 18.213 1.00 81.50 96 TYR A CA 1
ATOM 731 C C . TYR A 1 96 ? -18.784 5.047 18.044 1.00 81.50 96 TYR A C 1
ATOM 733 O O . TYR A 1 96 ? -18.052 4.921 17.062 1.00 81.50 96 TYR A O 1
ATOM 741 N N . LEU A 1 97 ? -18.451 5.884 19.028 1.00 72.44 97 LEU A N 1
ATOM 742 C CA . LEU A 1 97 ? -17.228 6.694 19.010 1.00 72.44 97 LEU A CA 1
ATOM 743 C C . LEU A 1 97 ? -15.949 5.857 19.189 1.00 72.44 97 LEU A C 1
ATOM 745 O O . LEU A 1 97 ? -14.908 6.206 18.634 1.00 72.44 97 LEU A O 1
ATOM 749 N N . ILE A 1 98 ? -16.013 4.748 19.931 1.00 69.06 98 ILE A N 1
ATOM 750 C CA . ILE A 1 98 ? -14.873 3.832 20.110 1.00 69.06 98 ILE A CA 1
ATOM 751 C C . ILE A 1 98 ? -14.626 3.011 18.835 1.00 69.06 98 ILE A C 1
ATOM 753 O O . ILE A 1 98 ? -13.478 2.798 18.448 1.00 69.06 98 ILE A O 1
ATOM 757 N N . THR A 1 99 ? -15.685 2.575 18.149 1.00 60.75 99 THR A N 1
ATOM 758 C CA . THR A 1 99 ? -15.570 1.762 16.922 1.00 60.75 99 THR A CA 1
ATOM 759 C C . THR A 1 99 ? -15.093 2.555 15.703 1.00 60.75 99 THR A C 1
ATOM 761 O O . THR A 1 99 ? -14.502 1.982 14.793 1.00 60.75 99 THR A O 1
ATOM 764 N N . THR A 1 100 ? -15.281 3.875 15.681 1.00 60.19 100 THR A N 1
ATOM 765 C CA . THR A 1 100 ? -14.989 4.721 14.510 1.00 60.19 100 THR A CA 1
ATOM 766 C C . THR A 1 100 ? -13.520 5.138 14.357 1.00 60.19 100 THR A C 1
ATOM 768 O O . THR A 1 100 ? -13.173 5.735 13.340 1.00 60.19 100 THR A O 1
ATOM 771 N N . LYS A 1 101 ? -12.632 4.853 15.322 1.00 63.09 101 LYS A N 1
ATOM 772 C CA . LYS A 1 101 ? -11.274 5.448 15.355 1.00 63.09 101 LYS A CA 1
ATOM 773 C C . LYS A 1 101 ? -10.105 4.482 15.140 1.00 63.09 101 LYS A C 1
ATOM 775 O O . LYS A 1 101 ? -8.967 4.937 15.090 1.00 63.09 101 LYS A O 1
ATOM 780 N N . CYS A 1 102 ? -10.343 3.180 14.989 1.00 55.56 102 CYS A N 1
ATOM 781 C CA . CYS A 1 102 ? -9.284 2.228 14.650 1.00 55.56 102 CYS A CA 1
ATOM 782 C C . CYS A 1 102 ? -9.878 1.030 13.905 1.00 55.56 102 CYS A C 1
ATOM 784 O O . CYS A 1 102 ? -10.391 0.096 14.522 1.00 55.56 102 CYS A O 1
ATOM 786 N N . SER A 1 103 ? -9.823 1.054 12.573 1.00 63.53 103 SER A N 1
ATOM 787 C CA . SER A 1 103 ? -10.188 -0.122 11.787 1.00 63.53 103 SER A CA 1
ATOM 788 C C . SER A 1 103 ? -9.067 -1.153 11.906 1.00 63.53 103 SER A C 1
ATOM 790 O O . SER A 1 103 ? -7.955 -0.936 11.429 1.00 63.53 103 SER A O 1
ATOM 792 N N . THR A 1 104 ? -9.336 -2.278 12.568 1.00 70.88 104 THR A N 1
ATOM 793 C CA . THR A 1 104 ? -8.378 -3.390 12.729 1.00 70.88 104 THR A CA 1
ATOM 794 C C . THR A 1 104 ? -8.436 -4.402 11.584 1.00 70.88 104 THR A C 1
ATOM 796 O O . THR A 1 104 ? -7.659 -5.362 11.561 1.00 70.88 104 THR A O 1
ATOM 799 N N . THR A 1 105 ? -9.323 -4.172 10.618 1.00 90.12 105 THR A N 1
ATOM 800 C CA . THR A 1 105 ? -9.563 -5.015 9.449 1.00 90.12 105 THR A CA 1
ATOM 801 C C . THR A 1 105 ? -8.927 -4.420 8.193 1.00 90.12 105 THR A C 1
ATOM 803 O O . THR A 1 105 ? -8.651 -3.221 8.110 1.00 90.12 105 THR A O 1
ATOM 806 N N . PHE A 1 106 ? -8.666 -5.274 7.206 1.00 96.44 106 PHE A N 1
ATOM 807 C CA . PHE A 1 106 ? -8.261 -4.832 5.875 1.00 96.44 106 PHE A CA 1
ATOM 808 C C . PHE A 1 106 ? -9.483 -4.415 5.050 1.00 96.44 106 PHE A C 1
ATOM 810 O O . PHE A 1 106 ? -10.569 -4.973 5.215 1.00 96.44 106 PHE A O 1
ATOM 817 N N . ALA A 1 107 ? -9.295 -3.461 4.143 1.00 96.31 107 ALA A N 1
ATOM 818 C CA . ALA A 1 107 ? -10.283 -3.133 3.128 1.00 96.31 107 ALA A CA 1
ATOM 819 C C . ALA A 1 107 ? -10.476 -4.308 2.148 1.00 96.31 107 ALA A C 1
ATOM 821 O O . ALA A 1 107 ? -9.559 -5.109 1.965 1.00 96.31 107 ALA A O 1
ATOM 822 N N . PRO A 1 108 ? -11.655 -4.435 1.518 1.00 95.69 108 PRO A N 1
ATOM 823 C CA . PRO A 1 108 ? -11.872 -5.396 0.443 1.00 95.69 108 PRO A CA 1
ATOM 824 C C . PRO A 1 108 ? -11.239 -4.923 -0.877 1.00 95.69 108 PRO A C 1
ATOM 826 O O . PRO A 1 108 ? -11.159 -3.725 -1.153 1.00 95.69 108 PRO A O 1
ATOM 829 N N . GLY A 1 109 ? -10.857 -5.869 -1.742 1.00 96.38 109 GLY A N 1
ATOM 830 C CA . GLY A 1 109 ? -10.370 -5.577 -3.092 1.00 96.38 109 GLY A CA 1
ATOM 831 C C . GLY A 1 109 ? -9.638 -6.756 -3.741 1.00 96.38 109 GLY A C 1
ATOM 832 O O . GLY A 1 109 ? -9.765 -7.894 -3.301 1.00 96.38 109 GLY A O 1
ATOM 833 N N . ILE A 1 110 ? -8.850 -6.486 -4.790 1.00 96.62 110 ILE A N 1
ATOM 834 C CA . ILE A 1 110 ? -8.234 -7.532 -5.637 1.00 96.62 110 ILE A CA 1
ATOM 835 C C . ILE A 1 110 ? -7.091 -8.324 -4.990 1.00 96.62 110 ILE A C 1
ATOM 837 O O . ILE A 1 110 ? -6.659 -9.341 -5.525 1.00 96.62 110 ILE A O 1
ATOM 841 N N . VAL A 1 111 ? -6.562 -7.843 -3.868 1.00 96.81 111 VAL A N 1
ATOM 842 C CA . VAL A 1 111 ? -5.446 -8.486 -3.170 1.00 96.81 111 VAL A CA 1
ATOM 843 C C . VAL A 1 111 ? -6.044 -9.423 -2.119 1.00 96.81 111 VAL A C 1
ATOM 845 O O . VAL A 1 111 ? -6.756 -8.947 -1.238 1.00 96.81 111 VAL A O 1
ATOM 848 N N . PRO A 1 112 ? -5.790 -10.741 -2.154 1.00 94.69 112 PRO A N 1
ATOM 849 C CA . PRO A 1 112 ? -6.365 -11.649 -1.166 1.00 94.69 112 PRO A CA 1
ATOM 850 C C . PRO A 1 112 ? -6.000 -11.236 0.266 1.00 94.69 112 PRO A C 1
ATOM 852 O O . PRO A 1 112 ? -4.864 -10.843 0.527 1.00 94.69 112 PRO A O 1
ATOM 855 N N . VAL A 1 113 ? -6.922 -11.390 1.220 1.00 93.50 113 VAL A N 1
ATOM 856 C CA . VAL A 1 113 ? -6.716 -10.978 2.627 1.00 93.50 113 VAL A CA 1
ATOM 857 C C . VAL A 1 113 ? -5.445 -11.584 3.228 1.00 93.50 113 VAL A C 1
ATOM 859 O O . VAL A 1 113 ? -4.664 -10.893 3.877 1.00 93.50 113 VAL A O 1
ATOM 862 N N . ARG A 1 114 ? -5.175 -12.864 2.946 1.00 90.38 114 ARG A N 1
ATOM 863 C CA . ARG A 1 114 ? -3.947 -13.540 3.391 1.00 90.38 114 ARG A CA 1
ATOM 864 C C . ARG A 1 114 ? -2.678 -12.895 2.829 1.00 90.38 114 ARG A C 1
ATOM 866 O O . ARG A 1 114 ? -1.657 -12.836 3.501 1.00 90.38 114 ARG A O 1
ATOM 873 N N . CYS A 1 115 ? -2.757 -12.397 1.602 1.00 93.69 115 CYS A N 1
ATOM 874 C CA . CYS A 1 115 ? -1.680 -11.673 0.949 1.00 93.69 115 CYS A CA 1
ATOM 875 C C . CYS A 1 115 ? -1.378 -10.355 1.662 1.00 93.69 115 CYS A C 1
ATOM 877 O O . CYS A 1 115 ? -0.224 -10.075 1.969 1.00 93.69 115 CYS A O 1
ATOM 879 N N . LEU A 1 116 ? -2.427 -9.579 1.966 1.00 95.69 116 LEU A N 1
ATOM 880 C CA . LEU A 1 116 ? -2.313 -8.337 2.728 1.00 95.69 116 LEU A CA 1
ATOM 881 C C . LEU A 1 116 ? -1.737 -8.589 4.115 1.00 95.69 116 LEU A C 1
ATOM 883 O O . LEU A 1 116 ? -0.853 -7.853 4.532 1.00 95.69 116 LEU A O 1
ATOM 887 N N . GLN A 1 117 ? -2.178 -9.650 4.795 1.00 94.00 117 GLN A N 1
ATOM 888 C CA . GLN A 1 117 ? -1.625 -10.030 6.091 1.00 94.00 117 GLN A CA 1
ATOM 889 C C . GLN A 1 117 ? -0.111 -10.265 5.999 1.00 94.00 117 GLN A C 1
ATOM 891 O O . GLN A 1 117 ? 0.645 -9.661 6.750 1.00 94.00 117 GLN A O 1
ATOM 896 N N . CYS A 1 118 ? 0.345 -11.037 5.010 1.00 93.06 118 CYS A N 1
ATOM 897 C CA . CYS A 1 118 ? 1.771 -11.281 4.795 1.00 93.06 118 CYS A CA 1
ATOM 898 C C . CYS A 1 118 ? 2.562 -10.025 4.423 1.00 93.06 118 CYS A C 1
ATOM 900 O O . CYS A 1 118 ? 3.667 -9.842 4.929 1.00 93.06 118 CYS A O 1
ATOM 902 N N . LEU A 1 119 ? 1.999 -9.157 3.573 1.00 94.50 119 LEU A N 1
ATOM 903 C CA . LEU A 1 119 ? 2.589 -7.854 3.241 1.00 94.50 119 LEU A CA 1
ATOM 904 C C . LEU A 1 119 ? 2.807 -7.055 4.536 1.00 94.50 119 LEU A C 1
ATOM 906 O O . LEU A 1 119 ? 3.916 -6.633 4.842 1.00 94.50 119 LEU A O 1
ATOM 910 N N . CYS A 1 120 ? 1.747 -6.931 5.329 1.00 95.81 120 CYS A N 1
ATOM 911 C CA . CYS A 1 120 ? 1.712 -6.200 6.590 1.00 95.81 120 CYS A CA 1
ATOM 912 C C . CYS A 1 120 ? 2.729 -6.755 7.609 1.00 95.81 120 CYS A C 1
ATOM 914 O O . CYS A 1 120 ? 3.458 -6.002 8.259 1.00 95.81 120 CYS A O 1
ATOM 916 N N . ASP A 1 121 ? 2.816 -8.082 7.739 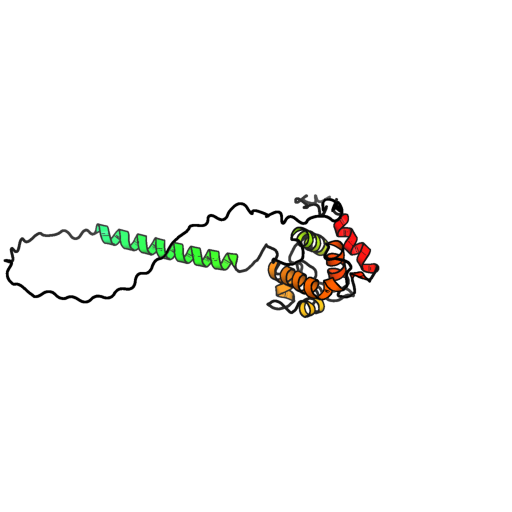1.00 92.81 121 ASP A N 1
ATOM 917 C CA . ASP A 1 121 ? 3.728 -8.751 8.669 1.00 92.81 121 ASP A CA 1
ATOM 918 C C . ASP A 1 121 ? 5.200 -8.587 8.279 1.00 92.81 121 ASP A C 1
ATOM 920 O O . ASP A 1 121 ? 6.037 -8.338 9.150 1.00 92.81 121 ASP A O 1
ATOM 924 N N . ILE A 1 122 ? 5.519 -8.698 6.986 1.00 92.38 122 ILE A N 1
ATOM 925 C CA . ILE A 1 122 ? 6.884 -8.524 6.470 1.00 92.38 122 ILE A CA 1
ATOM 926 C C . ILE A 1 122 ? 7.361 -7.084 6.656 1.00 92.38 122 ILE A C 1
ATOM 928 O O . ILE A 1 122 ? 8.518 -6.884 7.024 1.00 92.38 122 ILE A O 1
ATOM 932 N N . GLU A 1 123 ? 6.486 -6.107 6.416 1.00 93.81 123 GLU A N 1
ATOM 933 C CA . GLU A 1 123 ? 6.826 -4.688 6.525 1.00 93.81 123 GLU A CA 1
ATOM 934 C C . GLU A 1 123 ? 6.975 -4.248 7.987 1.00 93.81 123 GLU A C 1
ATOM 936 O O . GLU A 1 123 ? 7.968 -3.626 8.355 1.00 93.81 123 GLU A O 1
ATOM 941 N N . THR A 1 124 ? 6.010 -4.581 8.853 1.00 93.69 124 THR A N 1
ATOM 942 C CA . THR A 1 124 ? 5.923 -3.973 10.199 1.00 93.69 124 THR A CA 1
ATOM 943 C C . THR A 1 124 ? 5.542 -4.925 11.327 1.00 93.69 124 THR A C 1
ATOM 945 O O . THR A 1 124 ? 5.232 -4.478 12.434 1.00 93.69 124 THR A O 1
ATOM 948 N N . SER A 1 125 ? 5.525 -6.242 11.089 1.00 93.19 125 SER A N 1
ATOM 949 C CA . SER A 1 125 ? 4.806 -7.188 11.968 1.00 93.19 125 SER A CA 1
ATOM 950 C C . SER A 1 125 ? 3.334 -6.792 12.154 1.00 93.19 125 SER A C 1
ATOM 952 O O . SER A 1 125 ? 2.768 -6.935 13.238 1.00 93.19 125 SER A O 1
ATOM 954 N N . CYS A 1 12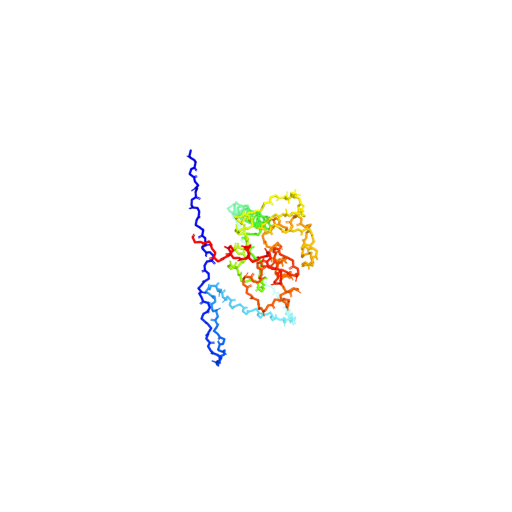6 ? 2.767 -6.209 11.097 1.00 93.88 126 CYS A N 1
ATOM 955 C CA . CYS A 1 126 ? 1.422 -5.683 10.994 1.00 93.88 126 CYS A CA 1
ATOM 956 C C . CYS A 1 126 ? 1.005 -4.738 12.126 1.00 93.88 126 CYS A C 1
ATOM 958 O O . CYS A 1 126 ? -0.063 -4.876 12.731 1.00 93.88 126 CYS A O 1
ATOM 960 N N . LYS A 1 127 ? 1.858 -3.742 12.387 1.00 94.69 127 LYS A N 1
ATOM 961 C CA . LYS A 1 127 ? 1.654 -2.689 13.390 1.00 94.69 127 LYS A CA 1
ATOM 962 C C . LYS A 1 127 ? 1.686 -1.307 12.733 1.00 94.69 127 LYS A C 1
ATOM 964 O O . LYS A 1 127 ? 2.359 -1.134 11.720 1.00 94.69 127 LYS A O 1
ATOM 969 N N . PRO A 1 128 ? 1.011 -0.297 13.310 1.00 95.44 128 PRO A N 1
ATOM 970 C CA . PRO A 1 128 ? 1.055 1.067 12.794 1.00 95.44 128 PRO A CA 1
ATOM 971 C C . PRO A 1 128 ? 2.421 1.703 13.100 1.00 95.44 128 PRO A C 1
ATOM 973 O O . PRO A 1 128 ? 2.566 2.449 14.066 1.00 95.44 128 PRO A O 1
ATOM 976 N N . ALA A 1 129 ? 3.435 1.373 12.298 1.00 94.75 129 ALA A N 1
ATOM 977 C CA . ALA A 1 129 ? 4.789 1.874 12.482 1.00 94.75 129 ALA A CA 1
ATOM 978 C C . ALA A 1 129 ? 4.874 3.391 12.266 1.00 94.75 129 ALA A C 1
ATOM 980 O O . ALA A 1 129 ? 4.126 3.987 11.478 1.00 94.75 129 ALA A O 1
ATOM 981 N N . ASP A 1 130 ? 5.812 4.019 12.968 1.00 95.44 130 ASP A N 1
ATOM 982 C CA . ASP A 1 130 ? 6.156 5.409 12.717 1.00 95.44 130 ASP A CA 1
ATOM 983 C C . ASP A 1 130 ? 6.767 5.602 11.334 1.00 95.44 130 ASP A C 1
ATOM 985 O O . ASP A 1 130 ? 7.185 4.662 10.657 1.00 95.44 130 ASP A O 1
ATOM 989 N N . CYS A 1 131 ? 6.774 6.856 10.898 1.00 95.69 131 CYS A N 1
ATOM 990 C CA . CYS A 1 131 ? 7.404 7.210 9.646 1.00 95.69 131 CYS A CA 1
ATOM 991 C C . CYS A 1 131 ? 8.923 7.162 9.800 1.00 95.69 131 CYS A C 1
ATOM 993 O O . CYS A 1 131 ? 9.472 7.808 10.692 1.00 95.69 131 CYS A O 1
ATOM 995 N N . TYR A 1 132 ? 9.594 6.451 8.902 1.00 92.06 132 TYR A N 1
ATOM 996 C CA . TYR A 1 132 ? 11.047 6.362 8.862 1.00 92.06 132 TYR A CA 1
ATOM 997 C C . TYR A 1 132 ? 11.547 6.611 7.439 1.00 92.06 132 TYR A C 1
ATOM 999 O O . TYR A 1 132 ? 10.989 6.098 6.466 1.00 92.06 132 TYR A O 1
ATOM 1007 N N . GLY A 1 133 ? 12.599 7.417 7.322 1.00 82.88 133 GLY A N 1
ATOM 1008 C CA . GLY A 1 133 ? 13.377 7.595 6.102 1.00 82.88 133 GLY A CA 1
ATOM 1009 C C . GLY A 1 133 ? 14.852 7.502 6.463 1.00 82.88 133 GLY A C 1
ATOM 1010 O O . GLY A 1 133 ? 15.345 8.341 7.211 1.00 82.88 133 GLY A O 1
ATOM 1011 N N . GLY A 1 134 ? 15.519 6.447 5.996 1.00 77.44 134 GLY A N 1
ATOM 1012 C CA . GLY A 1 134 ? 16.982 6.391 5.944 1.00 77.44 134 GLY A CA 1
ATOM 1013 C C . GLY A 1 134 ? 17.470 7.121 4.689 1.00 77.44 134 GLY A C 1
ATOM 1014 O O . GLY A 1 134 ? 16.992 8.207 4.382 1.00 77.44 134 GLY A O 1
ATOM 1015 N N . ASP A 1 135 ? 18.315 6.470 3.890 1.00 81.25 135 ASP A N 1
ATOM 1016 C CA . ASP A 1 135 ? 18.767 6.994 2.584 1.00 81.25 135 ASP A CA 1
ATOM 1017 C C . ASP A 1 135 ? 17.685 6.937 1.479 1.00 81.25 135 ASP A C 1
ATOM 1019 O O . ASP A 1 135 ? 17.918 7.311 0.330 1.00 81.25 135 ASP A O 1
ATOM 1023 N N . GLY A 1 136 ? 16.499 6.418 1.809 1.00 83.12 136 GLY A N 1
ATOM 1024 C CA . GLY A 1 136 ? 15.369 6.235 0.899 1.00 83.12 136 GLY A CA 1
ATOM 1025 C C . GLY A 1 136 ? 14.202 7.194 1.164 1.00 83.12 136 GLY A C 1
ATOM 1026 O O . GLY A 1 136 ? 14.254 8.025 2.072 1.00 83.12 136 GLY A O 1
ATOM 1027 N N . PRO A 1 137 ? 13.104 7.076 0.392 1.00 88.44 137 PRO A N 1
ATOM 1028 C CA . PRO A 1 137 ? 11.899 7.852 0.650 1.00 88.44 137 PRO A CA 1
ATOM 1029 C C . PRO A 1 137 ? 11.338 7.528 2.038 1.00 88.44 137 PRO A C 1
ATOM 1031 O O . PRO A 1 137 ? 11.328 6.372 2.463 1.00 88.44 137 PRO A O 1
ATOM 1034 N N . ILE A 1 138 ? 10.813 8.546 2.723 1.00 95.25 138 ILE A N 1
ATOM 1035 C CA . ILE A 1 138 ? 10.100 8.342 3.985 1.00 95.25 138 ILE A CA 1
ATOM 1036 C C . ILE A 1 138 ? 8.886 7.447 3.714 1.00 95.25 138 ILE A C 1
ATOM 1038 O O . ILE A 1 138 ? 8.095 7.695 2.799 1.00 95.25 138 ILE A O 1
ATOM 1042 N N . THR A 1 139 ? 8.748 6.411 4.530 1.00 96.94 139 THR A N 1
ATOM 1043 C CA . THR A 1 139 ? 7.666 5.424 4.491 1.00 96.94 139 THR A CA 1
ATOM 1044 C C . THR A 1 139 ? 7.019 5.332 5.865 1.00 96.94 139 THR A C 1
ATOM 1046 O O . THR A 1 139 ? 7.682 5.588 6.867 1.00 96.94 139 THR A O 1
ATOM 1049 N N . CYS A 1 140 ? 5.726 5.013 5.932 1.00 97.12 140 CYS A N 1
ATOM 1050 C CA . CYS A 1 140 ? 4.969 5.032 7.186 1.00 97.12 140 CYS A CA 1
ATOM 1051 C C . CYS A 1 140 ? 4.030 3.828 7.325 1.00 97.12 140 CYS A C 1
ATOM 1053 O O . CYS A 1 140 ? 3.540 3.294 6.326 1.00 97.12 140 CYS A O 1
ATOM 1055 N N . GLY A 1 141 ? 3.676 3.508 8.574 1.00 96.62 141 GLY A N 1
ATOM 1056 C CA . GLY A 1 141 ? 2.503 2.707 8.911 1.00 96.62 141 GLY A CA 1
ATOM 1057 C C . GLY A 1 141 ? 2.572 1.238 8.495 1.00 96.62 141 GLY A C 1
ATOM 1058 O O . GLY A 1 141 ? 3.643 0.723 8.203 1.00 96.62 141 GLY A O 1
ATOM 1059 N N . TYR A 1 142 ? 1.419 0.565 8.469 1.00 97.19 142 TYR A N 1
ATOM 1060 C CA . TYR A 1 142 ? 1.303 -0.902 8.379 1.00 97.19 142 TYR A CA 1
ATOM 1061 C C . TYR A 1 142 ? 2.060 -1.549 7.214 1.00 97.19 142 TYR A C 1
ATOM 1063 O O . TYR A 1 142 ? 2.552 -2.669 7.342 1.00 97.19 142 TYR A O 1
ATOM 1071 N N . PHE A 1 143 ? 2.140 -0.844 6.089 1.00 97.19 143 PHE A N 1
ATOM 1072 C CA . PHE A 1 143 ? 2.709 -1.337 4.839 1.00 97.19 143 PHE A CA 1
ATOM 1073 C C . PHE A 1 143 ? 3.882 -0.473 4.357 1.00 97.19 143 PHE A C 1
ATOM 1075 O O . PHE A 1 143 ? 4.097 -0.396 3.158 1.00 97.19 143 PHE A O 1
ATOM 1082 N N . HIS A 1 144 ? 4.561 0.284 5.234 1.00 96.44 144 HIS A N 1
ATOM 1083 C CA . HIS A 1 144 ? 5.657 1.183 4.826 1.00 96.44 144 HIS A CA 1
ATOM 1084 C C . HIS A 1 144 ? 5.323 2.005 3.553 1.00 96.44 144 HIS A C 1
ATOM 1086 O O . HIS A 1 144 ? 6.096 2.116 2.602 1.00 96.44 144 HIS A O 1
ATOM 1092 N N . ILE A 1 145 ? 4.132 2.611 3.512 1.00 97.44 145 ILE A N 1
ATOM 1093 C CA . ILE A 1 145 ? 3.657 3.353 2.336 1.00 97.44 145 ILE A CA 1
ATOM 1094 C C . I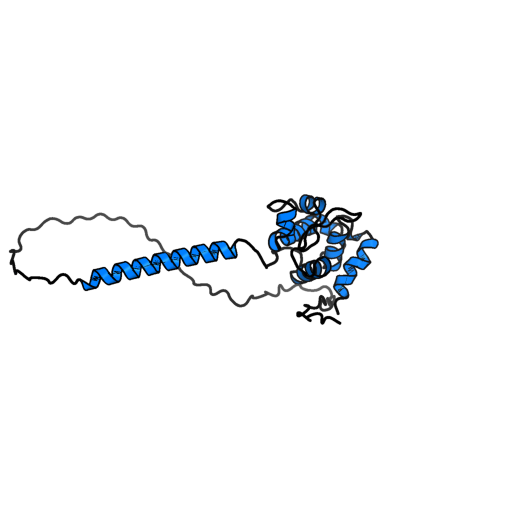LE A 1 145 ? 4.417 4.675 2.251 1.00 97.44 145 ILE A C 1
ATOM 1096 O O . ILE A 1 145 ? 4.413 5.447 3.210 1.00 97.44 145 ILE A O 1
ATOM 1100 N N . SER A 1 146 ? 5.029 4.966 1.102 1.00 97.12 146 SER A N 1
ATOM 1101 C CA . SER A 1 146 ? 5.630 6.274 0.811 1.00 97.12 146 SER A CA 1
ATOM 1102 C C . SER A 1 146 ? 4.588 7.282 0.321 1.00 97.12 146 SER A C 1
ATOM 1104 O O . SER A 1 146 ? 3.517 6.906 -0.165 1.00 97.12 146 SER A O 1
ATOM 1106 N N . LYS 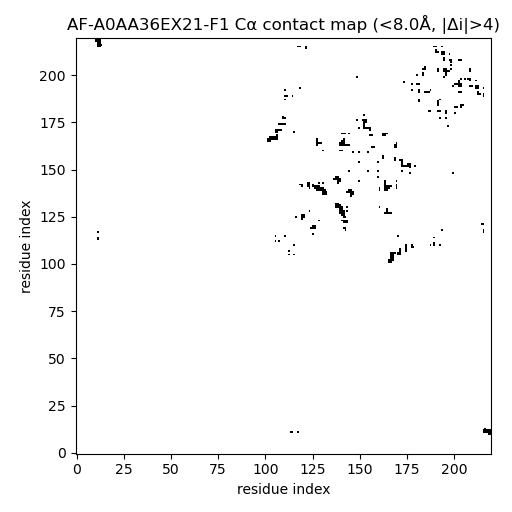A 1 147 ? 4.911 8.580 0.375 1.00 96.69 147 LYS A N 1
ATOM 1107 C CA . LYS A 1 147 ? 4.025 9.632 -0.151 1.00 96.69 147 LYS A CA 1
ATOM 1108 C C . LYS A 1 147 ? 3.710 9.430 -1.637 1.00 96.69 147 LYS A C 1
ATOM 1110 O O . LYS A 1 147 ? 2.560 9.554 -2.040 1.00 96.69 147 LYS A O 1
ATOM 1115 N N . ALA A 1 148 ? 4.709 9.045 -2.431 1.00 97.19 148 ALA A N 1
ATOM 1116 C CA . ALA A 1 148 ? 4.532 8.773 -3.856 1.00 97.19 148 ALA A CA 1
ATOM 1117 C C . ALA A 1 148 ? 3.617 7.563 -4.116 1.00 97.19 148 ALA A C 1
ATOM 1119 O O . ALA A 1 148 ? 2.814 7.584 -5.047 1.00 97.19 148 ALA A O 1
ATOM 1120 N N . PHE A 1 149 ? 3.705 6.517 -3.286 1.00 98.06 149 PHE A N 1
ATOM 1121 C CA . PHE A 1 149 ? 2.803 5.367 -3.371 1.00 98.06 149 PHE A CA 1
ATOM 1122 C C . PHE A 1 149 ? 1.358 5.775 -3.053 1.00 98.06 149 PHE A C 1
ATOM 1124 O O . PHE A 1 149 ? 0.440 5.410 -3.788 1.00 98.06 149 PHE A O 1
ATOM 1131 N N . TYR A 1 150 ? 1.170 6.575 -1.999 1.00 98.38 150 TYR A N 1
ATOM 1132 C CA . TYR A 1 150 ? -0.130 7.120 -1.605 1.00 98.38 150 TYR A CA 1
ATOM 1133 C C . TYR A 1 150 ? -0.776 7.965 -2.711 1.00 98.38 150 TYR A C 1
ATOM 1135 O O . TYR A 1 150 ? -1.934 7.755 -3.067 1.00 98.38 150 TYR A O 1
ATOM 1143 N N . ASP A 1 151 ? -0.005 8.858 -3.329 1.00 97.94 151 ASP A N 1
ATOM 1144 C CA . ASP A 1 151 ? -0.503 9.668 -4.442 1.00 97.94 151 ASP A CA 1
ATOM 1145 C C . ASP A 1 151 ? -0.876 8.784 -5.644 1.00 97.94 151 ASP A C 1
ATOM 1147 O O . ASP A 1 151 ? -1.912 8.963 -6.289 1.00 97.94 151 ASP A O 1
ATOM 1151 N N . ALA A 1 152 ? -0.064 7.763 -5.930 1.00 97.81 152 ALA A N 1
ATOM 1152 C CA . ALA A 1 152 ? -0.305 6.852 -7.039 1.00 97.81 152 ALA A CA 1
ATOM 1153 C C . ALA A 1 152 ? -1.542 5.958 -6.847 1.00 97.81 152 ALA A C 1
ATOM 1155 O O . ALA A 1 152 ? -2.150 5.582 -7.854 1.00 97.81 152 ALA A O 1
ATOM 1156 N N . CYS A 1 153 ? -1.922 5.648 -5.601 1.00 97.94 153 CYS A N 1
ATOM 1157 C CA . CYS A 1 153 ? -3.124 4.884 -5.259 1.00 97.94 153 CYS A CA 1
ATOM 1158 C C . CYS A 1 153 ? -4.410 5.734 -5.198 1.00 97.94 153 CYS A C 1
ATOM 1160 O O . CYS A 1 153 ? -5.467 5.231 -4.808 1.00 97.94 153 CYS A O 1
ATOM 1162 N N . GLY A 1 154 ? -4.331 7.009 -5.597 1.00 97.19 154 GLY A N 1
ATOM 1163 C CA . GLY A 1 154 ? -5.478 7.910 -5.690 1.00 97.19 154 GLY A CA 1
ATOM 1164 C C . GLY A 1 154 ? -5.848 8.594 -4.378 1.00 97.19 154 GLY A C 1
ATOM 1165 O O . GLY A 1 154 ? -6.949 9.124 -4.287 1.00 97.19 154 GLY A O 1
ATOM 1166 N N . SER A 1 155 ? -4.955 8.586 -3.382 1.00 96.31 155 SER A N 1
ATOM 1167 C CA . SER A 1 155 ? -5.120 9.325 -2.124 1.00 96.31 155 SER A CA 1
ATOM 1168 C C . SER A 1 155 ? -6.475 9.065 -1.437 1.00 96.31 155 SER A C 1
ATOM 1170 O O . SER A 1 155 ? -7.268 9.992 -1.270 1.00 96.31 155 SER A O 1
ATOM 1172 N N . PRO A 1 156 ? -6.779 7.797 -1.088 1.00 84.69 156 PRO A N 1
ATOM 1173 C CA . PRO A 1 156 ? -8.140 7.315 -0.867 1.00 84.69 156 PRO A CA 1
ATOM 1174 C C . PRO A 1 156 ? -8.892 7.931 0.309 1.00 84.69 156 PRO A C 1
ATOM 1176 O O . PRO A 1 156 ? -10.088 7.675 0.360 1.00 84.69 156 PRO A O 1
ATOM 1179 N N . GLU A 1 157 ? -8.224 8.635 1.232 1.00 84.06 157 GLU A N 1
ATOM 1180 C CA . GLU A 1 157 ? -8.772 9.495 2.297 1.00 84.06 157 GLU A CA 1
ATOM 1181 C C . GLU A 1 157 ? -7.629 9.965 3.233 1.00 84.06 157 GLU A C 1
ATOM 1183 O O . GLU A 1 157 ? -6.574 9.330 3.304 1.00 84.06 157 GLU A O 1
ATOM 1188 N N . ASN A 1 158 ? -7.873 11.024 4.021 1.00 85.00 158 ASN A N 1
ATOM 1189 C CA . ASN A 1 158 ? -6.965 11.582 5.043 1.00 85.00 158 ASN A CA 1
ATOM 1190 C C . ASN A 1 158 ? -5.617 12.110 4.505 1.00 85.00 158 ASN A C 1
ATOM 1192 O O . ASN A 1 158 ? -5.383 12.226 3.301 1.00 85.00 158 ASN A O 1
ATOM 1196 N N . SER A 1 159 ? -4.711 12.493 5.411 1.00 94.94 159 SER A N 1
ATOM 1197 C CA . SER A 1 159 ? -3.314 12.730 5.042 1.00 94.94 159 SER A CA 1
ATOM 1198 C C . SER A 1 159 ? -2.586 11.400 4.822 1.00 94.94 159 SER A C 1
ATOM 1200 O O . SER A 1 159 ? -2.934 10.383 5.422 1.00 94.94 159 SER A O 1
ATOM 1202 N N . TRP A 1 160 ? -1.528 11.408 4.006 1.00 96.81 160 TRP A N 1
ATOM 1203 C CA . TRP A 1 160 ? -0.714 10.217 3.732 1.00 96.81 160 TRP A CA 1
ATOM 1204 C C . TRP A 1 160 ? -0.293 9.470 5.010 1.00 96.81 160 TRP A C 1
ATOM 1206 O O . TRP A 1 160 ? -0.477 8.259 5.103 1.00 96.81 160 TRP A O 1
ATOM 1216 N N . GLN A 1 161 ? 0.232 10.183 6.010 1.00 96.44 161 GLN A N 1
ATOM 1217 C CA . GLN A 1 161 ? 0.725 9.569 7.248 1.00 96.44 161 GLN A CA 1
ATOM 1218 C C . GLN A 1 161 ? -0.410 8.972 8.088 1.00 96.44 161 GLN A C 1
ATOM 1220 O O . GLN A 1 161 ? -0.245 7.898 8.665 1.00 96.44 161 GLN A O 1
ATOM 1225 N N . GLN A 1 162 ? -1.562 9.648 8.143 1.00 95.62 162 GLN A N 1
ATOM 1226 C CA . GLN A 1 162 ? -2.749 9.138 8.832 1.00 95.62 162 GLN A CA 1
ATOM 1227 C C . GLN A 1 162 ? -3.277 7.883 8.138 1.00 95.62 162 GLN A C 1
ATOM 1229 O O . GLN A 1 162 ? -3.488 6.872 8.797 1.00 95.62 162 GLN A O 1
ATOM 1234 N N . CYS A 1 163 ? -3.410 7.916 6.810 1.00 96.62 163 CYS A N 1
ATOM 1235 C CA . CYS A 1 163 ? -3.865 6.768 6.034 1.00 96.62 163 CYS A CA 1
ATOM 1236 C C . CYS A 1 163 ? -2.912 5.577 6.164 1.00 96.62 163 CYS A C 1
ATOM 1238 O O . CYS A 1 163 ? -3.353 4.450 6.353 1.00 96.62 163 CYS A O 1
ATOM 1240 N N . ALA A 1 164 ? -1.599 5.814 6.121 1.00 97.12 164 ALA A N 1
ATOM 1241 C CA . ALA A 1 164 ? -0.603 4.764 6.287 1.00 97.12 164 ALA A CA 1
ATOM 1242 C C . ALA A 1 164 ? -0.707 4.071 7.662 1.00 97.12 164 ALA A C 1
ATOM 1244 O O . ALA A 1 164 ? -0.524 2.855 7.761 1.00 97.12 164 ALA A O 1
ATOM 1245 N N . LYS A 1 165 ? -1.026 4.833 8.719 1.00 96.06 165 LYS A N 1
ATOM 1246 C CA . LYS A 1 165 ? -1.214 4.341 10.095 1.00 96.06 165 LYS A CA 1
ATOM 1247 C C . LYS A 1 165 ? -2.612 3.780 10.380 1.00 96.06 165 LYS A C 1
ATOM 1249 O O . LYS A 1 165 ? -2.815 3.237 11.462 1.00 96.06 165 LYS A O 1
ATOM 1254 N N . ASP A 1 166 ? -3.547 3.858 9.439 1.00 95.44 166 ASP A N 1
ATOM 1255 C CA . ASP A 1 166 ? -4.858 3.214 9.520 1.00 95.44 166 ASP A CA 1
ATOM 1256 C C . ASP A 1 166 ? -4.862 1.945 8.654 1.00 95.44 166 ASP A C 1
ATOM 1258 O O . ASP A 1 166 ? -4.543 1.984 7.463 1.00 95.44 166 ASP A O 1
ATOM 1262 N N . LYS A 1 167 ? -5.179 0.782 9.237 1.00 96.00 167 LYS A N 1
ATOM 1263 C CA . LYS A 1 167 ? -5.041 -0.502 8.527 1.00 96.00 167 LYS A CA 1
ATOM 1264 C C . LYS A 1 167 ? -5.997 -0.595 7.336 1.00 96.00 167 LYS A C 1
ATOM 1266 O O . LYS A 1 167 ? -5.630 -1.127 6.284 1.00 96.00 167 LYS A O 1
ATOM 1271 N N . TYR A 1 168 ? -7.202 -0.055 7.475 1.00 95.94 168 TYR A N 1
ATOM 1272 C CA . TYR A 1 168 ? -8.208 -0.082 6.423 1.00 95.94 168 TYR A CA 1
ATOM 1273 C C . TYR A 1 168 ? -7.843 0.873 5.281 1.00 95.94 168 TYR A C 1
ATOM 1275 O O . TYR A 1 168 ? -7.805 0.464 4.124 1.00 95.94 168 TYR A O 1
ATOM 1283 N N . CYS A 1 169 ? -7.479 2.119 5.587 1.00 97.12 169 CYS A N 1
ATOM 1284 C CA . CYS A 1 169 ? -7.077 3.111 4.593 1.00 97.12 169 CYS A CA 1
ATOM 1285 C C . CYS A 1 169 ? -5.819 2.675 3.836 1.00 97.12 169 CYS A C 1
ATOM 1287 O O . CYS A 1 169 ? -5.781 2.707 2.603 1.00 97.12 169 CYS A O 1
ATOM 1289 N N . SER A 1 170 ? -4.802 2.203 4.558 1.00 97.56 170 SER A N 1
ATOM 1290 C CA . SER A 1 170 ? -3.563 1.726 3.944 1.00 97.56 170 SER A CA 1
ATOM 1291 C C . SER A 1 170 ? -3.796 0.512 3.040 1.00 97.56 170 SER A C 1
ATOM 1293 O O . SER A 1 170 ? -3.296 0.493 1.917 1.00 97.56 170 SER A O 1
ATOM 1295 N N . SER A 1 171 ? -4.625 -0.459 3.437 1.00 98.00 171 SER A N 1
ATOM 1296 C CA . SER A 1 171 ? -4.971 -1.593 2.562 1.00 98.00 171 SER A CA 1
ATOM 1297 C C . SER A 1 171 ? -5.862 -1.206 1.375 1.00 98.00 171 SER A C 1
ATOM 1299 O O . SER A 1 171 ? -5.638 -1.704 0.272 1.00 98.00 171 SER A O 1
ATOM 1301 N N . LYS A 1 172 ? -6.792 -0.254 1.534 1.00 97.94 172 LYS A N 1
ATOM 1302 C CA . LYS A 1 172 ? -7.538 0.355 0.414 1.00 97.94 172 LYS A CA 1
ATOM 1303 C C . LYS A 1 172 ? -6.576 0.988 -0.598 1.00 97.94 172 LYS A C 1
ATOM 1305 O O . LYS A 1 172 ? -6.714 0.777 -1.802 1.00 97.94 172 LYS A O 1
ATOM 1310 N N . CYS A 1 173 ? -5.548 1.691 -0.120 1.00 98.38 173 CYS A N 1
ATOM 1311 C CA . CYS A 1 173 ? -4.486 2.232 -0.967 1.00 98.38 173 CYS A CA 1
ATOM 1312 C C . CYS A 1 173 ? -3.697 1.126 -1.689 1.00 98.38 173 CYS A C 1
ATOM 1314 O O . CYS A 1 173 ? -3.483 1.220 -2.897 1.00 98.38 173 CYS A O 1
ATOM 1316 N N . ILE A 1 174 ? -3.325 0.038 -1.004 1.00 98.56 174 ILE A N 1
ATOM 1317 C CA . ILE A 1 174 ? -2.687 -1.123 -1.647 1.00 98.56 174 ILE A CA 1
ATOM 1318 C C . ILE A 1 174 ? -3.572 -1.668 -2.776 1.00 98.56 174 ILE A C 1
ATOM 1320 O O . ILE A 1 174 ? -3.088 -1.821 -3.895 1.00 98.56 174 ILE A O 1
ATOM 1324 N N . HIS A 1 175 ? -4.869 -1.888 -2.540 1.00 98.38 175 HIS A N 1
ATOM 1325 C CA . HIS A 1 175 ? -5.791 -2.359 -3.579 1.00 98.38 175 HIS A CA 1
ATOM 1326 C C . HIS A 1 175 ? -5.843 -1.441 -4.795 1.00 98.38 175 HIS A C 1
ATOM 1328 O O . HIS A 1 175 ? -5.721 -1.920 -5.922 1.00 98.38 175 HIS A O 1
ATOM 1334 N N . ASN A 1 176 ? -5.987 -0.135 -4.581 1.00 98.50 176 ASN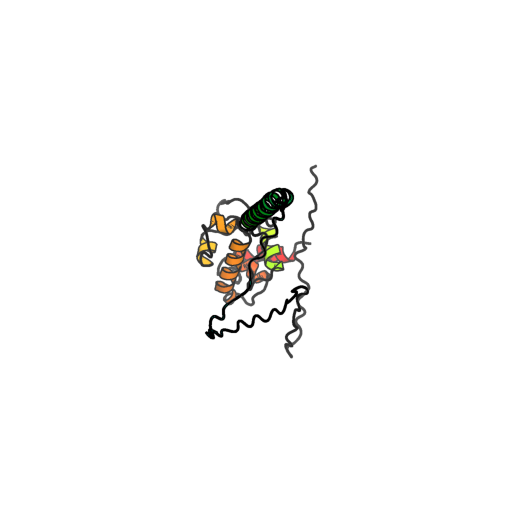 A N 1
ATOM 1335 C CA . ASN A 1 176 ? -6.024 0.839 -5.667 1.00 98.50 176 ASN A CA 1
ATOM 1336 C C . ASN A 1 176 ? -4.714 0.851 -6.461 1.00 98.50 176 ASN A C 1
ATOM 1338 O O . ASN A 1 176 ? -4.731 0.886 -7.692 1.00 98.50 176 ASN A O 1
ATOM 1342 N N . TYR A 1 177 ? -3.578 0.777 -5.766 1.00 98.62 177 TYR A N 1
ATOM 1343 C CA . TYR A 1 177 ? -2.266 0.717 -6.398 1.00 98.62 177 TYR A CA 1
ATOM 1344 C C . TYR A 1 177 ? -2.108 -0.543 -7.253 1.00 98.62 177 TYR A C 1
ATOM 1346 O O . TYR A 1 177 ? -1.678 -0.463 -8.405 1.00 98.62 177 TYR A O 1
ATOM 1354 N N . MET A 1 178 ? -2.500 -1.704 -6.718 1.00 98.25 178 MET A N 1
ATOM 1355 C CA . MET A 1 178 ? -2.438 -2.961 -7.459 1.00 98.25 178 MET A CA 1
ATOM 1356 C C . MET A 1 178 ? -3.383 -2.930 -8.661 1.00 98.25 178 MET A C 1
ATOM 1358 O O . MET A 1 178 ? -2.944 -3.233 -9.763 1.00 98.25 178 MET A O 1
ATOM 1362 N N . ASN A 1 179 ? -4.627 -2.469 -8.501 1.00 98.12 179 ASN A N 1
ATOM 1363 C CA . ASN A 1 179 ? -5.569 -2.299 -9.615 1.00 98.12 179 ASN A CA 1
ATOM 1364 C C . ASN A 1 179 ? -4.974 -1.446 -10.741 1.00 98.12 179 ASN A C 1
ATOM 1366 O O . ASN A 1 179 ? -5.151 -1.751 -11.918 1.00 98.12 179 ASN A O 1
ATOM 1370 N N . LYS A 1 180 ? -4.228 -0.398 -10.380 1.00 98.25 180 LYS A N 1
ATOM 1371 C CA . LYS A 1 180 ? -3.604 0.511 -11.338 1.00 98.25 180 LYS A CA 1
ATOM 1372 C C . LYS A 1 180 ? -2.424 -0.101 -12.087 1.00 98.25 180 LYS A C 1
ATOM 1374 O O . LYS A 1 180 ? -2.231 0.257 -13.240 1.00 98.25 180 LYS A O 1
ATOM 1379 N N . TYR A 1 181 ? -1.612 -0.959 -11.469 1.00 98.31 181 TYR A N 1
ATOM 1380 C CA . TYR A 1 181 ? -0.335 -1.400 -12.056 1.00 98.31 181 TYR A CA 1
ATOM 1381 C C . TYR A 1 181 ? -0.224 -2.900 -12.335 1.00 98.31 181 TYR A C 1
ATOM 1383 O O . TYR A 1 181 ? 0.739 -3.308 -12.981 1.00 98.31 181 TYR A O 1
ATOM 1391 N N . ILE A 1 182 ? -1.191 -3.726 -11.923 1.00 97.12 182 ILE A N 1
ATOM 1392 C CA . ILE A 1 182 ? -1.091 -5.186 -12.060 1.00 97.12 182 ILE A CA 1
ATOM 1393 C C . ILE A 1 182 ? -1.034 -5.671 -13.509 1.00 97.12 182 ILE A C 1
ATOM 1395 O O . ILE A 1 182 ? -0.425 -6.701 -13.775 1.00 97.12 182 ILE A O 1
ATOM 1399 N N . TYR A 1 183 ? -1.554 -4.890 -14.461 1.00 96.38 183 TYR A N 1
ATOM 1400 C CA . TYR A 1 183 ? -1.430 -5.178 -15.894 1.00 96.38 183 TYR A CA 1
ATOM 1401 C C . TYR A 1 183 ? 0.030 -5.209 -16.389 1.00 96.38 183 TYR A C 1
ATOM 1403 O O . TYR A 1 183 ? 0.303 -5.731 -17.464 1.00 96.38 183 TYR A O 1
ATOM 1411 N N . LYS A 1 184 ? 0.975 -4.632 -15.630 1.00 96.50 184 LYS A N 1
ATOM 1412 C CA . LYS A 1 184 ? 2.418 -4.672 -15.924 1.00 96.50 184 LYS A CA 1
ATOM 1413 C C . LYS A 1 184 ? 3.094 -5.956 -15.439 1.00 96.50 184 LYS A C 1
ATOM 1415 O O . LYS A 1 184 ? 4.302 -6.119 -15.605 1.00 96.50 184 LYS A O 1
ATOM 1420 N N . CYS A 1 185 ? 2.340 -6.835 -14.794 1.00 96.12 185 CYS A N 1
ATOM 1421 C CA . CYS A 1 185 ? 2.784 -8.133 -14.320 1.00 96.12 185 CYS A CA 1
ATOM 1422 C C . CYS A 1 185 ? 2.128 -9.232 -15.152 1.00 96.12 185 CYS A C 1
ATOM 1424 O O . CYS A 1 185 ? 1.137 -9.000 -15.837 1.00 96.12 185 CYS A O 1
ATOM 1426 N N . PHE A 1 186 ? 2.671 -10.444 -15.061 1.00 92.56 186 PHE A N 1
ATOM 1427 C CA . PHE A 1 186 ? 2.118 -11.595 -15.772 1.00 92.56 186 PHE A CA 1
ATOM 1428 C C . PHE A 1 186 ? 0.697 -11.947 -15.297 1.00 92.56 186 PHE A C 1
ATOM 1430 O O . PHE A 1 186 ? -0.185 -12.179 -16.115 1.00 92.56 186 PHE A O 1
ATOM 1437 N N . GLU A 1 187 ? 0.465 -11.952 -13.979 1.00 93.25 187 GLU A N 1
ATOM 1438 C CA . GLU A 1 187 ? -0.836 -12.293 -13.390 1.00 93.25 187 GLU A CA 1
ATOM 1439 C C . GLU A 1 187 ? -1.027 -11.674 -11.984 1.00 93.25 187 GLU A C 1
ATOM 1441 O O . GLU A 1 187 ? -0.035 -11.364 -11.306 1.00 93.25 187 GLU A O 1
ATOM 1446 N N . PRO A 1 188 ? -2.275 -11.512 -11.504 1.00 94.00 188 PRO A N 1
ATOM 1447 C CA . PRO A 1 188 ? -2.595 -10.976 -10.178 1.00 94.00 188 PRO A CA 1
ATOM 1448 C C . PRO A 1 188 ? -2.389 -12.003 -9.051 1.00 94.00 188 PRO A C 1
ATOM 1450 O O . PRO A 1 188 ? -3.342 -12.476 -8.435 1.00 94.00 188 PRO A O 1
ATOM 1453 N N . ASN A 1 189 ? -1.134 -12.346 -8.758 1.00 92.94 189 ASN A N 1
ATOM 1454 C CA . ASN A 1 189 ? -0.770 -13.227 -7.646 1.00 92.94 189 ASN A CA 1
ATOM 1455 C C . ASN A 1 189 ? -0.003 -12.477 -6.539 1.00 92.94 189 ASN A C 1
ATOM 1457 O O . ASN A 1 189 ? 0.489 -11.362 -6.726 1.00 92.94 189 ASN A O 1
ATOM 1461 N N . CYS A 1 190 ? 0.129 -13.108 -5.370 1.00 93.06 190 CYS A N 1
ATOM 1462 C CA . CYS A 1 190 ? 0.780 -12.489 -4.215 1.00 93.06 190 CYS A CA 1
ATOM 1463 C C . CYS A 1 190 ? 2.237 -12.107 -4.422 1.00 93.06 190 CYS A C 1
ATOM 1465 O O . CYS A 1 190 ? 2.672 -11.071 -3.921 1.00 93.06 190 CYS A O 1
ATOM 1467 N N . LEU A 1 191 ? 2.977 -12.919 -5.176 1.00 93.56 191 LEU A N 1
ATOM 1468 C CA . LEU A 1 191 ? 4.358 -12.611 -5.509 1.00 93.56 191 LEU A CA 1
ATOM 1469 C C . LEU A 1 191 ? 4.421 -11.294 -6.295 1.00 93.56 191 LEU A C 1
ATOM 1471 O O . LEU A 1 191 ? 5.195 -10.408 -5.951 1.00 93.56 191 LEU A O 1
ATOM 1475 N N . ASN A 1 192 ? 3.564 -11.124 -7.299 1.00 95.56 192 ASN A N 1
ATOM 1476 C CA . ASN A 1 192 ? 3.518 -9.919 -8.121 1.00 95.56 192 ASN A CA 1
ATOM 1477 C C . ASN A 1 192 ? 3.006 -8.697 -7.346 1.00 95.56 192 ASN A C 1
ATOM 1479 O O . ASN A 1 192 ? 3.578 -7.616 -7.491 1.00 95.56 192 ASN A O 1
ATOM 1483 N N . PHE A 1 193 ? 2.017 -8.854 -6.460 1.00 96.69 193 PHE A N 1
ATOM 1484 C CA . PHE A 1 193 ? 1.590 -7.771 -5.564 1.00 96.69 193 PHE A CA 1
ATOM 1485 C C . PHE A 1 193 ? 2.726 -7.304 -4.645 1.00 96.69 193 PHE A C 1
ATOM 1487 O O . PHE A 1 193 ? 2.957 -6.103 -4.522 1.00 96.69 193 PHE A O 1
ATOM 1494 N N . ALA A 1 194 ? 3.492 -8.232 -4.065 1.00 95.88 194 ALA A N 1
ATOM 1495 C CA . ALA A 1 194 ? 4.666 -7.906 -3.260 1.00 95.88 194 ALA A CA 1
ATOM 1496 C C . ALA A 1 194 ? 5.745 -7.169 -4.068 1.00 95.88 194 ALA A C 1
ATOM 1498 O O . ALA A 1 194 ? 6.331 -6.192 -3.598 1.00 95.88 194 ALA A O 1
ATOM 1499 N N . ARG A 1 195 ? 5.995 -7.606 -5.308 1.00 96.94 195 ARG A N 1
ATOM 1500 C CA . ARG A 1 195 ? 6.960 -6.949 -6.198 1.00 96.94 195 ARG A CA 1
ATOM 1501 C C . ARG A 1 195 ? 6.543 -5.528 -6.548 1.00 96.94 195 ARG A C 1
ATOM 1503 O O . ARG A 1 195 ? 7.387 -4.639 -6.504 1.00 96.94 195 ARG A O 1
ATOM 1510 N N . LEU A 1 196 ? 5.270 -5.305 -6.876 1.00 97.75 196 LEU A N 1
ATOM 1511 C CA . LEU A 1 196 ? 4.734 -3.966 -7.136 1.00 97.75 196 LEU A CA 1
ATOM 1512 C C . LEU A 1 196 ? 4.776 -3.078 -5.895 1.00 97.75 196 LEU A C 1
ATOM 1514 O O . LEU A 1 196 ? 5.083 -1.895 -6.008 1.00 97.75 196 LEU A O 1
ATOM 1518 N N . HIS A 1 197 ? 4.499 -3.643 -4.720 1.00 97.12 197 HIS A N 1
ATO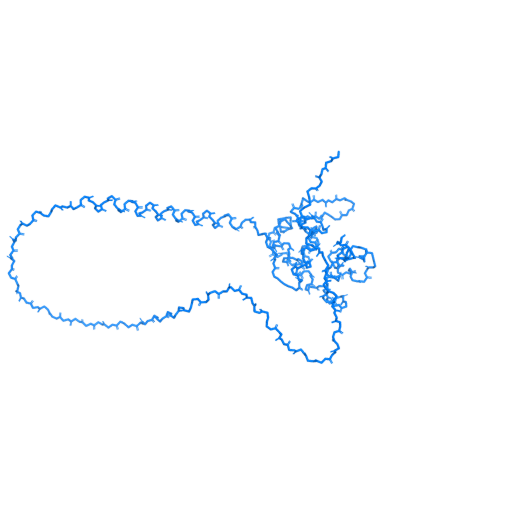M 1519 C CA . HIS A 1 197 ? 4.533 -2.902 -3.466 1.00 97.12 197 HIS A CA 1
ATOM 1520 C C . HIS A 1 197 ? 5.922 -2.310 -3.193 1.00 97.12 197 HIS A C 1
ATOM 1522 O O . HIS A 1 197 ? 6.052 -1.104 -3.003 1.00 97.12 197 HIS A O 1
ATOM 1528 N N . HIS A 1 198 ? 6.958 -3.147 -3.272 1.00 94.81 198 HIS A N 1
ATOM 1529 C CA . HIS A 1 198 ? 8.335 -2.751 -2.971 1.00 94.81 198 HIS A CA 1
ATOM 1530 C C . HIS A 1 198 ? 9.038 -2.038 -4.136 1.00 94.81 198 HIS A C 1
ATOM 1532 O O . HIS A 1 198 ? 9.890 -1.178 -3.933 1.00 94.81 198 HIS A O 1
ATOM 1538 N N . GLY A 1 199 ? 8.735 -2.418 -5.380 1.00 95.19 199 GLY A N 1
ATOM 1539 C CA . GLY A 1 199 ? 9.427 -1.926 -6.578 1.00 95.19 199 GLY A CA 1
ATOM 1540 C C . GLY A 1 199 ? 8.681 -0.866 -7.378 1.00 95.19 199 GLY A C 1
ATOM 1541 O O . GLY A 1 199 ? 9.173 -0.430 -8.420 1.00 95.19 199 GLY A O 1
ATOM 1542 N N . GLY A 1 200 ? 7.484 -0.484 -6.944 1.00 96.50 200 GLY A N 1
ATOM 1543 C CA . GLY A 1 200 ? 6.636 0.452 -7.660 1.00 96.50 200 GLY A CA 1
ATOM 1544 C C . GLY A 1 200 ? 6.110 -0.096 -9.000 1.00 96.50 200 GLY A C 1
ATOM 1545 O O . GLY A 1 200 ? 6.030 -1.314 -9.190 1.00 96.50 200 GLY A O 1
ATOM 1546 N N . PRO A 1 201 ? 5.790 0.769 -9.986 1.00 97.06 201 PRO A N 1
ATOM 1547 C CA . PRO A 1 201 ? 5.122 0.352 -11.225 1.00 97.06 201 PRO A CA 1
ATOM 1548 C C . PRO A 1 201 ? 5.932 -0.615 -12.095 1.00 97.06 201 PRO A C 1
ATOM 1550 O O . PRO A 1 201 ? 5.361 -1.284 -12.950 1.00 97.06 201 PRO A O 1
ATOM 1553 N N . SER A 1 202 ? 7.251 -0.664 -11.910 1.00 96.69 202 SER A N 1
ATOM 1554 C CA . SER A 1 202 ? 8.162 -1.562 -12.632 1.00 96.69 202 SER A CA 1
ATOM 1555 C C . SER A 1 202 ? 8.615 -2.742 -11.767 1.00 96.69 202 SER A C 1
ATOM 1557 O O . SER A 1 202 ? 9.547 -3.457 -12.127 1.00 96.69 202 SER A O 1
ATOM 1559 N N . GLY A 1 203 ? 7.986 -2.968 -10.610 1.00 96.69 203 GLY A N 1
ATOM 1560 C CA . GLY A 1 203 ? 8.424 -3.988 -9.661 1.00 96.69 203 GLY A CA 1
ATOM 1561 C C . GLY A 1 203 ? 8.450 -5.400 -10.253 1.00 96.69 203 GLY A C 1
ATOM 1562 O O . GLY A 1 203 ? 9.402 -6.152 -10.046 1.00 96.69 203 GLY A O 1
ATOM 1563 N N . CYS A 1 204 ? 7.458 -5.758 -11.069 1.00 95.75 204 CYS A N 1
ATOM 1564 C CA . CYS A 1 204 ? 7.393 -7.082 -11.693 1.00 95.75 204 CYS A CA 1
ATOM 1565 C C . CYS A 1 204 ? 8.528 -7.360 -12.690 1.00 95.75 204 CYS A C 1
ATOM 1567 O O . CYS A 1 204 ? 8.974 -8.501 -12.778 1.00 95.75 204 CYS A O 1
ATOM 1569 N N . SER A 1 205 ? 9.055 -6.341 -13.376 1.00 95.81 205 SER A N 1
ATOM 1570 C CA . SER A 1 205 ? 10.199 -6.494 -14.285 1.00 95.81 205 SER A CA 1
ATOM 1571 C C . SER A 1 205 ? 11.551 -6.271 -13.604 1.00 95.81 205 SER A C 1
ATOM 1573 O O . SER A 1 205 ? 12.572 -6.716 -14.117 1.00 95.81 205 SER A O 1
ATOM 1575 N N . ASN A 1 206 ? 11.584 -5.624 -12.435 1.00 95.81 206 ASN A N 1
ATOM 1576 C CA . ASN A 1 206 ? 12.826 -5.342 -11.721 1.00 95.81 206 ASN A CA 1
ATOM 1577 C C . ASN A 1 206 ? 13.285 -6.557 -10.888 1.00 95.81 206 ASN A C 1
ATOM 1579 O O . ASN A 1 206 ? 12.637 -6.860 -9.876 1.00 95.81 206 ASN A O 1
ATOM 1583 N N . PRO A 1 207 ? 14.400 -7.232 -11.235 1.00 94.25 207 PRO A N 1
ATOM 1584 C CA . PRO A 1 207 ? 14.878 -8.416 -10.516 1.00 94.25 207 PRO A CA 1
ATOM 1585 C C . PRO A 1 207 ? 15.221 -8.143 -9.043 1.00 94.25 207 PRO A C 1
ATOM 1587 O O . PRO A 1 207 ? 15.095 -9.050 -8.222 1.00 94.25 207 PRO A O 1
ATOM 1590 N N . ASN A 1 208 ? 15.546 -6.899 -8.667 1.00 94.19 208 ASN A N 1
ATOM 1591 C CA . ASN A 1 208 ? 15.884 -6.539 -7.283 1.00 94.19 208 ASN A CA 1
ATOM 1592 C C . ASN A 1 208 ? 14.700 -6.693 -6.315 1.00 94.19 208 ASN A C 1
ATOM 1594 O O . ASN A 1 208 ? 14.888 -6.771 -5.104 1.00 94.19 208 ASN A O 1
ATOM 1598 N N . THR A 1 209 ? 13.472 -6.780 -6.831 1.00 94.62 209 THR A N 1
ATOM 1599 C CA . THR A 1 209 ? 12.274 -7.014 -6.009 1.00 94.62 209 THR A CA 1
ATOM 1600 C C . THR A 1 209 ? 12.045 -8.486 -5.680 1.00 94.62 209 THR A C 1
ATOM 1602 O O . THR A 1 209 ? 11.241 -8.793 -4.799 1.00 94.62 209 THR A O 1
ATOM 1605 N N . LEU A 1 210 ? 12.740 -9.409 -6.355 1.00 92.06 210 LEU A N 1
ATOM 1606 C CA . LEU A 1 210 ? 12.511 -10.841 -6.191 1.00 92.06 210 LEU A CA 1
ATOM 1607 C C . LEU A 1 210 ? 12.854 -11.301 -4.772 1.00 92.06 210 LEU A C 1
ATOM 1609 O O . LEU A 1 210 ? 12.074 -12.025 -4.167 1.00 92.06 210 LEU A O 1
ATOM 1613 N N . LEU A 1 211 ? 13.978 -10.848 -4.206 1.00 89.62 211 LEU A N 1
ATOM 1614 C CA . LEU A 1 211 ? 14.372 -11.228 -2.845 1.00 89.62 211 LEU A CA 1
ATOM 1615 C C . LEU A 1 211 ? 13.351 -10.779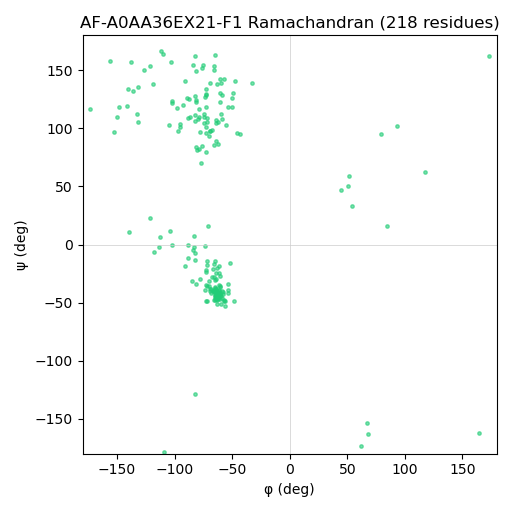 -1.798 1.00 89.62 211 LEU A C 1
ATOM 1617 O O . LEU A 1 211 ? 13.045 -11.548 -0.889 1.00 89.62 211 LEU A O 1
ATOM 1621 N N . PHE A 1 212 ? 12.806 -9.569 -1.941 1.00 89.00 212 PHE A N 1
ATOM 1622 C CA . PHE A 1 212 ? 11.721 -9.091 -1.089 1.00 89.00 212 PHE A CA 1
ATOM 1623 C C . PHE A 1 212 ? 10.466 -9.957 -1.267 1.00 89.00 212 PHE A C 1
ATOM 1625 O O . PHE A 1 212 ? 9.938 -10.492 -0.295 1.00 89.00 212 PHE A O 1
ATOM 1632 N N . ALA A 1 213 ? 10.034 -10.178 -2.509 1.00 88.94 213 ALA A N 1
ATOM 1633 C CA . ALA A 1 213 ? 8.826 -10.939 -2.814 1.00 88.94 213 ALA A CA 1
ATOM 1634 C C . ALA A 1 213 ? 8.923 -12.427 -2.423 1.00 88.94 213 ALA A C 1
ATOM 1636 O O . ALA A 1 213 ? 7.926 -13.044 -2.065 1.00 88.94 213 ALA A O 1
ATOM 1637 N N . LEU A 1 214 ? 10.120 -13.015 -2.402 1.00 87.94 214 LEU A N 1
ATOM 1638 C CA . LEU A 1 214 ? 10.325 -14.382 -1.920 1.00 87.94 214 LEU A CA 1
ATOM 1639 C C . LEU A 1 214 ? 10.196 -14.508 -0.396 1.00 87.94 214 LEU A C 1
ATOM 1641 O O . LEU A 1 214 ? 9.974 -15.618 0.087 1.00 87.94 214 LEU A O 1
ATOM 1645 N N . ARG A 1 215 ? 10.278 -13.413 0.378 1.00 84.38 215 ARG A N 1
ATOM 1646 C CA . ARG A 1 215 ? 10.011 -13.458 1.832 1.00 84.38 215 ARG A CA 1
ATOM 1647 C C . ARG A 1 215 ? 8.585 -13.925 2.128 1.00 84.38 215 ARG A C 1
ATOM 1649 O O . ARG A 1 215 ? 8.372 -14.592 3.132 1.00 84.38 215 ARG A O 1
ATOM 1656 N N . TYR A 1 216 ? 7.652 -13.695 1.205 1.00 75.50 216 TYR A N 1
ATOM 1657 C CA . TYR A 1 216 ? 6.269 -14.174 1.276 1.00 75.50 216 TYR A CA 1
ATOM 1658 C C . TYR A 1 216 ? 6.169 -15.695 1.244 1.00 75.50 216 TYR A C 1
ATOM 1660 O O . TYR A 1 216 ? 5.263 -16.263 1.842 1.00 75.50 216 TYR A O 1
ATOM 1668 N N . LEU A 1 217 ? 7.114 -16.360 0.577 1.00 70.94 217 LEU A N 1
ATOM 1669 C CA . LEU A 1 217 ? 7.161 -17.817 0.482 1.00 70.94 217 LEU A CA 1
ATOM 1670 C C . LEU A 1 217 ? 7.943 -18.462 1.639 1.00 70.94 217 LEU A C 1
ATOM 1672 O O . LEU A 1 217 ? 7.900 -19.679 1.789 1.00 70.94 217 LEU A O 1
ATOM 1676 N N . LYS A 1 218 ? 8.676 -17.668 2.435 1.00 58.81 218 LYS A N 1
ATOM 1677 C CA . LYS A 1 218 ? 9.706 -18.144 3.379 1.00 58.81 218 LYS A CA 1
ATOM 1678 C C . LYS A 1 218 ? 9.382 -17.946 4.862 1.00 58.81 218 LYS A C 1
ATOM 1680 O O . LYS A 1 218 ? 10.243 -18.215 5.693 1.00 58.81 218 LYS A O 1
ATOM 1685 N N . ILE A 1 219 ? 8.182 -17.493 5.228 1.00 51.88 219 ILE A N 1
ATOM 1686 C CA . ILE A 1 219 ? 7.769 -17.492 6.642 1.00 51.88 219 ILE A CA 1
ATOM 1687 C C . ILE A 1 219 ? 7.301 -18.909 7.003 1.00 51.88 219 ILE A C 1
ATOM 1689 O O . ILE A 1 219 ? 6.108 -19.214 6.949 1.00 51.88 219 ILE A O 1
ATOM 1693 N N . THR A 1 220 ? 8.279 -19.766 7.299 1.00 40.81 220 THR A N 1
ATOM 1694 C CA . THR A 1 220 ? 8.159 -21.120 7.863 1.00 40.81 220 THR A CA 1
ATOM 1695 C C . THR A 1 220 ? 8.986 -21.203 9.129 1.00 40.81 220 THR A C 1
ATOM 1697 O O . THR A 1 220 ? 10.149 -20.739 9.065 1.00 40.81 220 THR A O 1
#

Solvent-accessible surface area (backbone atoms only — not comparable to full-atom values): 13830 Å² total; per-residue (Å²): 140,81,84,77,81,85,67,87,71,80,60,46,66,71,79,79,82,75,85,72,76,96,74,82,90,72,88,77,80,84,78,76,89,85,76,88,78,78,86,74,86,84,82,83,83,87,79,92,82,89,81,88,82,83,91,81,86,90,78,86,86,78,87,74,87,70,86,72,76,75,66,73,73,58,62,68,51,52,58,51,54,52,50,53,51,53,48,53,49,53,52,51,52,52,53,53,60,63,63,73,75,63,56,90,49,71,46,86,64,88,60,52,68,71,48,52,51,42,49,17,38,73,63,43,68,57,34,66,40,72,73,51,56,76,103,56,77,51,19,15,10,23,61,52,46,29,64,68,56,38,57,69,19,65,56,84,55,82,52,65,68,57,19,18,45,30,46,26,52,34,38,40,29,50,31,40,35,43,74,72,36,41,85,67,35,97,56,96,43,63,53,44,52,41,8,32,69,78,42,39,80,53,7,61,76,38,71,83,24,49,70,62,25,47,52,50,74,58,52,121

Nearest PDB structures (foldseek):
  2dqa-assembly1_B  TM=9.570E-01  e=4.751E-11  Ruditapes philippinarum
  3ayq-assembly1_A  TM=9.553E-01  e=6.169E-10  Meretrix lusoria
  4pj2-assembly2_C  TM=9.580E-01  e=9.276E-10  Meretrix lusoria
  8bbw-assembly1_A  TM=9.285E-01  e=2.093E-07  Hirudo medicinalis

pLDDT: mean 74.01, std 24.11, range [28.31, 98.62]

Foldseek 3Di:
DDDDDPDPDPFLADDDPPPDDDDDDDPDDPDDPDDDPPDDDDDDDDDDDDDDDDDDDDDDDDDDPDPPPDPPVVVVVVVVVVVVVVVVVVVVVVVVVVVPQADPAAADALQDRSLLCLLQCLQPPQAFAAWDDDVHATATGRRRQGPVLCVQLVVQDDDPRSLRNHRHSVNSSLRSQCVNQVVLAPDSDSLSSQQCSVVPNCSRVDPVSNVRSCVSNPRD

InterPro domains:
  IPR008597 Invertebrate-type lysozyme [PF05497] (114-208)
  IPR008597 Invertebrate-type lysozyme [PS51909] (108-220)
  IPR008597 Invertebrate-type lysozyme [PTHR11195] (114-210)
  IPR008597 Invertebrate-type lysozyme [cd16890] (115-218)
  IPR023346 Lysozyme-like domain superfamily [SSF53955] (111-195)